Protein AF-A0A3E5HPM1-F1 (afdb_monomer_lite)

Secondary structure (DSSP, 8-state):
--TTSS-HHHHHHHHHHHHHHHHHTTGGGB---HHHHHHHHHHHHHHHHH-TTSGGGGG--EEHHHHHHHTSTT--HHHHHHHHHTT---TTT-SEEEE-TTS-EEEE-HHHHHHHHHHTHHHHHHHHTTTT--HHHHHHHTT--BPPP-TTTT--GGG----S------------PPPPTTTTS-------TT---------------

Organism: Bifidobacterium pseudocatenulatum (NCBI:txid28026)

Foldseek 3Di:
DPCVCVPPVSVLLVLLLVLLVVCLVQVVFFDLDPLLLVLLQVLLVQLCVQPVVDPSLQLHWAFLVCCCPPPVVPDDPVNQVVCVVVQADDSVPAGTWGQHPVRTIHGHHPVRSSVSSSVCVNVSSVSSSVDPGDPVSSVSSNVGDGHDPDPCPPPPCVVVDDPDDDPDPDDDDDDDDPDDPPVPPDDDDDDDPDDDPDDDDDDDDDDDD

pLDDT: mean 78.83, std 22.31, range [32.03, 98.31]

Structure (mmCIF, N/CA/C/O backbone):
data_AF-A0A3E5HPM1-F1
#
_entry.id   AF-A0A3E5HPM1-F1
#
loop_
_atom_site.group_PDB
_atom_site.id
_atom_site.type_symbol
_atom_site.label_atom_id
_atom_site.label_alt_id
_atom_site.label_comp_id
_atom_site.label_asym_id
_atom_site.label_entity_id
_atom_site.label_seq_id
_atom_site.pdbx_PDB_ins_code
_atom_site.Cartn_x
_atom_site.Cartn_y
_atom_site.Cartn_z
_atom_site.occupancy
_atom_site.B_iso_or_equiv
_atom_site.auth_seq_id
_atom_site.auth_comp_id
_atom_site.auth_asym_id
_atom_site.auth_atom_id
_atom_site.pdbx_PDB_model_num
ATOM 1 N N . MET A 1 1 ? 32.456 -19.022 -19.482 1.00 45.22 1 MET A N 1
ATOM 2 C CA . MET A 1 1 ? 31.086 -19.515 -19.273 1.00 45.22 1 MET A CA 1
ATOM 3 C C . MET A 1 1 ? 30.579 -18.760 -18.063 1.00 45.22 1 MET A C 1
ATOM 5 O O . MET A 1 1 ? 31.185 -18.912 -17.012 1.00 45.22 1 MET A O 1
ATOM 9 N N . ASN A 1 2 ? 29.644 -17.824 -18.232 1.00 54.00 2 ASN A N 1
ATOM 10 C CA . ASN A 1 2 ? 29.018 -17.149 -17.095 1.00 54.00 2 ASN A CA 1
ATOM 11 C C . ASN A 1 2 ? 27.666 -17.825 -16.869 1.00 54.00 2 ASN A C 1
ATOM 13 O O . ASN A 1 2 ? 26.633 -17.265 -17.212 1.00 54.00 2 ASN A O 1
ATOM 17 N N . ASP A 1 3 ? 27.703 -19.056 -16.355 1.00 59.12 3 ASP A N 1
ATOM 18 C CA . ASP A 1 3 ? 26.510 -19.866 -16.053 1.00 59.12 3 ASP A CA 1
ATOM 19 C C . ASP A 1 3 ? 25.699 -19.290 -14.868 1.00 59.12 3 ASP A C 1
ATOM 21 O O . ASP A 1 3 ? 24.697 -19.857 -14.461 1.00 59.12 3 ASP A O 1
ATOM 25 N N . TYR A 1 4 ? 26.128 -18.150 -14.313 1.00 59.28 4 TYR A N 1
ATOM 26 C CA . TYR A 1 4 ? 25.510 -17.463 -13.178 1.00 59.28 4 TYR A CA 1
ATOM 27 C C . TYR A 1 4 ? 24.239 -16.680 -13.555 1.00 59.28 4 TYR A C 1
ATOM 29 O O . TYR A 1 4 ? 23.380 -16.484 -12.710 1.00 59.28 4 TYR A O 1
ATOM 37 N N . MET A 1 5 ? 24.095 -16.247 -14.816 1.00 59.19 5 MET A N 1
ATOM 38 C CA . MET A 1 5 ? 22.890 -15.536 -15.298 1.00 59.19 5 MET A CA 1
ATOM 39 C C . MET A 1 5 ? 21.829 -16.480 -15.892 1.00 59.19 5 MET A C 1
ATOM 41 O O . MET A 1 5 ? 20.757 -16.018 -16.268 1.00 59.19 5 MET A O 1
ATOM 45 N N . ASP A 1 6 ? 22.133 -17.778 -16.017 1.00 69.50 6 ASP A N 1
ATOM 46 C CA . ASP A 1 6 ? 21.193 -18.804 -16.506 1.00 69.50 6 ASP A CA 1
ATOM 47 C C . ASP A 1 6 ? 20.359 -19.406 -15.355 1.00 69.50 6 ASP A C 1
ATOM 49 O O . ASP A 1 6 ? 19.414 -20.157 -15.589 1.00 69.50 6 ASP A O 1
ATOM 53 N N . ASP A 1 7 ? 20.689 -19.065 -14.104 1.00 84.88 7 ASP A N 1
ATOM 54 C CA . ASP A 1 7 ? 19.889 -19.430 -12.940 1.00 84.88 7 ASP A CA 1
ATOM 55 C C . ASP A 1 7 ? 18.631 -18.538 -12.879 1.00 84.88 7 ASP A C 1
ATOM 57 O O . ASP A 1 7 ? 18.747 -17.306 -12.795 1.00 84.88 7 ASP A O 1
ATOM 61 N N . PRO A 1 8 ? 17.421 -19.123 -12.941 1.00 84.88 8 PRO A N 1
ATOM 62 C CA . PRO A 1 8 ? 16.181 -18.358 -12.976 1.00 84.88 8 PRO A CA 1
ATOM 63 C C . PRO A 1 8 ? 15.958 -17.520 -11.710 1.00 84.88 8 PRO A C 1
ATOM 65 O O . PRO A 1 8 ? 15.325 -16.467 -11.804 1.00 84.88 8 PRO A O 1
ATOM 68 N N . ASP A 1 9 ? 16.487 -17.937 -10.556 1.00 87.69 9 ASP A N 1
ATOM 69 C CA . ASP A 1 9 ? 16.366 -17.181 -9.309 1.00 87.69 9 ASP A CA 1
ATOM 70 C C . ASP A 1 9 ? 17.267 -15.943 -9.324 1.00 87.69 9 ASP A C 1
ATOM 72 O O . ASP A 1 9 ? 16.822 -14.855 -8.959 1.00 87.69 9 ASP A O 1
ATOM 76 N N . ILE A 1 10 ? 18.492 -16.064 -9.847 1.00 88.31 10 ILE A N 1
ATOM 77 C CA . ILE A 1 10 ? 19.417 -14.927 -9.993 1.00 88.31 10 ILE A CA 1
ATOM 78 C C . ILE A 1 10 ? 18.878 -13.919 -11.014 1.00 88.31 10 ILE A C 1
ATOM 80 O O . ILE A 1 10 ? 18.950 -12.708 -10.790 1.00 88.31 10 ILE A O 1
ATOM 84 N N . ALA A 1 11 ? 18.310 -14.397 -12.125 1.00 89.38 11 ALA A N 1
ATOM 85 C CA . ALA A 1 11 ? 17.694 -13.535 -13.130 1.00 89.38 11 ALA A CA 1
ATOM 86 C C . ALA A 1 11 ? 16.465 -12.794 -12.575 1.00 89.38 11 ALA A C 1
ATOM 88 O O . ALA A 1 11 ? 16.284 -11.607 -12.852 1.00 89.38 11 ALA A O 1
ATOM 89 N N . ARG A 1 12 ? 15.637 -13.477 -11.771 1.00 89.38 12 ARG A N 1
ATOM 90 C CA . ARG A 1 12 ? 14.480 -12.874 -11.097 1.00 89.38 12 ARG A CA 1
ATOM 91 C C . ARG A 1 12 ? 14.910 -11.802 -10.101 1.00 89.38 12 ARG A C 1
ATOM 93 O O . ARG A 1 12 ? 14.386 -10.694 -10.161 1.00 89.38 12 ARG A O 1
ATOM 100 N N . GLU A 1 13 ? 15.876 -12.122 -9.248 1.00 93.06 13 GLU A N 1
ATOM 101 C CA . GLU A 1 13 ? 16.414 -11.203 -8.244 1.00 93.06 13 GLU A CA 1
ATOM 102 C C . GLU A 1 13 ? 17.031 -9.958 -8.889 1.00 93.06 13 GLU A C 1
ATOM 104 O O . GLU A 1 13 ? 16.727 -8.831 -8.504 1.00 93.06 13 GLU A O 1
ATOM 109 N N . THR A 1 14 ? 17.836 -10.156 -9.935 1.00 94.31 14 THR A N 1
ATOM 110 C CA . THR A 1 14 ? 18.462 -9.055 -10.679 1.00 94.31 14 THR A CA 1
ATOM 111 C C . THR A 1 14 ? 17.404 -8.145 -11.295 1.00 94.31 14 THR A C 1
ATOM 113 O O . THR A 1 14 ? 17.455 -6.936 -11.104 1.00 94.31 14 THR A O 1
ATOM 116 N N . ARG A 1 15 ? 16.397 -8.717 -11.970 1.00 94.75 15 ARG A N 1
ATOM 117 C CA . ARG A 1 15 ? 15.303 -7.945 -12.577 1.00 94.75 15 ARG A CA 1
ATOM 118 C C . ARG A 1 15 ? 14.519 -7.144 -11.537 1.00 94.75 15 ARG A C 1
ATOM 120 O O . ARG A 1 15 ? 14.183 -5.992 -11.784 1.00 94.75 15 ARG A O 1
ATOM 127 N N . ARG A 1 16 ? 14.213 -7.756 -10.390 1.00 96.75 16 ARG A N 1
ATOM 128 C CA . ARG A 1 16 ? 13.514 -7.110 -9.271 1.00 96.75 16 ARG A CA 1
ATOM 129 C C . ARG A 1 16 ? 14.310 -5.910 -8.766 1.00 96.75 16 ARG A C 1
ATOM 131 O O . ARG A 1 16 ? 13.759 -4.816 -8.669 1.00 96.75 16 ARG A O 1
ATOM 138 N N . ARG A 1 17 ? 15.610 -6.101 -8.528 1.00 96.88 17 ARG A N 1
ATOM 139 C CA . ARG A 1 17 ? 16.505 -5.043 -8.058 1.00 96.88 17 ARG A CA 1
ATOM 140 C C . ARG A 1 17 ? 16.638 -3.907 -9.071 1.00 96.88 17 ARG A C 1
ATOM 142 O O . ARG A 1 17 ? 16.414 -2.761 -8.706 1.00 96.88 17 ARG A O 1
ATOM 149 N N . GLU A 1 18 ? 16.886 -4.222 -10.343 1.00 97.12 18 GLU A N 1
ATOM 150 C CA . GLU A 1 18 ? 16.967 -3.231 -11.426 1.00 97.12 18 GLU A CA 1
ATOM 151 C C . GLU A 1 18 ? 15.660 -2.434 -11.585 1.00 97.12 18 GLU A C 1
ATOM 153 O O . GLU A 1 18 ? 15.699 -1.223 -11.797 1.00 97.12 18 GLU A O 1
ATOM 158 N N . ALA A 1 19 ? 14.499 -3.087 -11.463 1.00 97.25 19 ALA A N 1
ATOM 159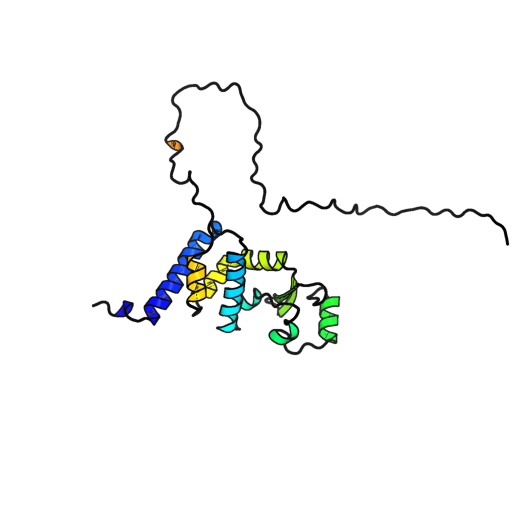 C CA . ALA A 1 19 ? 13.202 -2.419 -11.552 1.00 97.25 19 ALA A CA 1
ATOM 160 C C . ALA A 1 19 ? 12.977 -1.434 -10.395 1.00 97.25 19 ALA A C 1
ATOM 162 O O . ALA A 1 19 ? 12.547 -0.304 -10.634 1.00 97.25 19 ALA A O 1
ATOM 163 N N . CYS A 1 20 ? 13.273 -1.843 -9.157 1.00 97.56 20 CYS A N 1
ATOM 164 C CA . CYS A 1 20 ? 13.149 -0.965 -7.995 1.00 97.56 20 CYS A CA 1
ATOM 165 C C . CYS A 1 20 ? 14.166 0.181 -8.032 1.00 97.56 20 CYS A C 1
ATOM 167 O O . CYS A 1 20 ? 13.781 1.327 -7.814 1.00 97.56 20 CYS A O 1
ATOM 169 N N . GLU A 1 21 ? 15.434 -0.098 -8.356 1.00 98.06 21 GLU A N 1
ATOM 170 C CA . GLU A 1 21 ? 16.479 0.926 -8.488 1.00 98.06 21 GLU A CA 1
ATOM 171 C C . GLU A 1 21 ? 16.079 1.973 -9.538 1.00 98.06 21 GLU A C 1
ATOM 173 O O . GLU A 1 21 ? 16.045 3.163 -9.230 1.00 98.06 21 GLU A O 1
ATOM 178 N N . ALA A 1 22 ? 15.642 1.543 -10.726 1.00 96.50 22 ALA A N 1
ATOM 179 C CA . ALA A 1 22 ? 15.199 2.456 -11.780 1.00 96.50 22 ALA A CA 1
ATOM 180 C C . ALA A 1 22 ? 13.965 3.294 -11.389 1.00 96.50 22 ALA A C 1
ATOM 182 O O . ALA A 1 22 ? 13.812 4.426 -11.858 1.00 96.50 22 ALA A O 1
ATOM 183 N N . ALA A 1 23 ? 13.068 2.746 -10.562 1.00 96.94 23 ALA A N 1
ATOM 184 C CA . ALA A 1 23 ? 11.918 3.479 -10.041 1.00 96.94 23 ALA A CA 1
ATOM 185 C C . ALA A 1 23 ? 12.339 4.529 -9.000 1.00 96.94 23 ALA A C 1
ATOM 187 O O . ALA A 1 23 ? 11.894 5.673 -9.088 1.00 96.94 23 ALA A O 1
ATOM 188 N N . LEU A 1 24 ? 13.236 4.172 -8.074 1.00 97.44 24 LEU A N 1
ATOM 189 C CA . LEU A 1 24 ? 13.777 5.078 -7.053 1.00 97.44 24 LEU A CA 1
ATOM 190 C C . LEU A 1 24 ? 14.587 6.223 -7.669 1.00 97.44 24 LEU A C 1
ATOM 192 O O . LEU A 1 24 ? 14.422 7.376 -7.283 1.00 97.44 24 LEU A O 1
ATOM 196 N N . GLU A 1 25 ? 15.411 5.938 -8.681 1.00 96.50 25 GLU A N 1
ATOM 197 C CA . GLU A 1 25 ? 16.191 6.957 -9.401 1.00 96.50 25 GLU A CA 1
ATOM 198 C C . GLU A 1 25 ? 15.316 8.017 -10.089 1.00 96.50 25 GLU A C 1
ATOM 200 O O . GLU A 1 25 ? 15.793 9.103 -10.424 1.00 96.50 25 GLU A O 1
ATOM 205 N N . ARG A 1 26 ? 14.041 7.696 -10.331 1.00 94.62 26 ARG A N 1
ATOM 206 C CA . ARG A 1 26 ? 13.083 8.540 -11.050 1.00 94.62 26 ARG A CA 1
ATOM 207 C C . ARG A 1 26 ? 11.839 8.831 -10.221 1.00 94.62 26 ARG A C 1
ATOM 209 O O . ARG A 1 26 ? 10.800 9.163 -10.789 1.00 94.62 26 ARG A O 1
ATOM 216 N N . SER A 1 27 ? 11.920 8.726 -8.898 1.00 92.69 27 SER A N 1
ATOM 217 C CA . SER A 1 27 ? 10.735 8.834 -8.050 1.00 92.69 27 SER A CA 1
ATOM 218 C C . SER A 1 27 ? 10.094 10.223 -8.060 1.00 92.69 27 SER A C 1
ATOM 220 O O . SER A 1 27 ? 8.872 10.338 -7.962 1.00 92.69 27 SER A O 1
ATOM 222 N N . ASP A 1 28 ? 10.898 11.273 -8.254 1.00 92.62 28 ASP A N 1
ATOM 223 C CA . ASP A 1 28 ? 10.446 12.656 -8.474 1.00 92.62 28 ASP A CA 1
ATOM 224 C C . ASP A 1 28 ? 9.701 12.837 -9.806 1.00 92.62 28 ASP A C 1
ATOM 226 O O . ASP A 1 28 ? 8.940 13.789 -9.989 1.00 92.62 28 ASP A O 1
ATOM 230 N N . GLU A 1 29 ? 9.923 11.930 -10.759 1.00 94.69 29 GLU A N 1
ATOM 231 C CA . GLU A 1 29 ? 9.224 11.907 -12.038 1.00 94.69 29 GLU A CA 1
ATOM 232 C C . GLU A 1 29 ? 7.943 11.067 -11.969 1.00 94.69 29 GLU A C 1
ATOM 234 O O . GLU A 1 29 ? 7.181 11.070 -12.929 1.00 94.69 29 GLU A O 1
ATOM 239 N N . MET A 1 30 ? 7.661 10.351 -10.878 1.00 95.62 30 MET A N 1
ATOM 240 C CA . MET A 1 30 ? 6.458 9.524 -10.782 1.00 95.62 30 MET A CA 1
ATOM 241 C C . MET A 1 30 ? 5.187 10.376 -10.666 1.00 95.62 30 MET A C 1
ATOM 243 O O . MET A 1 30 ? 5.160 11.427 -10.029 1.00 95.62 30 MET A O 1
ATOM 247 N N . VAL A 1 31 ? 4.090 9.888 -11.247 1.00 95.00 31 VAL A N 1
ATOM 248 C CA . VAL A 1 31 ? 2.775 10.547 -11.174 1.00 95.00 31 VAL A CA 1
ATOM 249 C C . VAL A 1 31 ? 1.918 9.913 -10.068 1.00 95.00 31 VAL A C 1
ATOM 251 O O . VAL A 1 31 ? 1.827 8.682 -10.041 1.00 95.00 31 VAL A O 1
ATOM 254 N N . PRO A 1 32 ? 1.232 10.690 -9.201 1.00 95.00 32 PRO A N 1
ATOM 255 C CA . PRO A 1 32 ? 0.301 10.171 -8.191 1.00 95.00 32 PRO A CA 1
ATOM 256 C C . PRO A 1 32 ? -1.022 9.717 -8.831 1.00 95.00 32 PRO A C 1
ATOM 258 O O . PRO A 1 32 ? -2.095 10.260 -8.576 1.00 95.00 32 PRO A O 1
ATOM 261 N N . SER A 1 33 ? -0.952 8.748 -9.742 1.00 96.12 33 SER A N 1
ATOM 262 C CA . SER A 1 33 ? -2.126 8.171 -10.390 1.00 96.12 33 SER A CA 1
ATOM 263 C C . SER A 1 33 ? -2.682 7.009 -9.577 1.00 96.12 33 SER A C 1
ATOM 265 O O . SER A 1 33 ? -1.942 6.320 -8.877 1.00 96.12 33 SER A O 1
ATOM 267 N N . GLY A 1 34 ? -3.977 6.714 -9.728 1.00 95.31 34 GLY A N 1
ATOM 268 C CA . GLY A 1 34 ? -4.596 5.571 -9.045 1.00 95.31 34 GLY A CA 1
ATOM 269 C C . GLY A 1 34 ? -3.913 4.230 -9.350 1.00 95.31 34 GLY A C 1
ATOM 270 O O . GLY A 1 34 ? -3.916 3.332 -8.513 1.00 95.31 34 GLY A O 1
ATOM 271 N N . ARG A 1 35 ? -3.262 4.092 -10.516 1.00 96.69 35 ARG A N 1
ATOM 272 C CA . ARG A 1 35 ? -2.476 2.899 -10.859 1.00 96.69 35 ARG A CA 1
ATOM 273 C C . ARG A 1 35 ? -1.209 2.788 -10.006 1.00 96.69 35 ARG A C 1
ATOM 275 O O . ARG A 1 35 ? -0.898 1.693 -9.534 1.00 96.69 35 ARG A O 1
ATOM 282 N N . ASN A 1 36 ? -0.485 3.894 -9.845 1.00 97.88 36 ASN A N 1
ATOM 283 C CA . ASN A 1 36 ? 0.739 3.939 -9.050 1.00 97.88 36 ASN A CA 1
ATOM 284 C C . ASN A 1 36 ? 0.424 3.864 -7.550 1.00 97.88 36 ASN A C 1
ATOM 286 O O . ASN A 1 36 ? 1.033 3.065 -6.853 1.00 97.88 36 ASN A O 1
ATOM 290 N N . ILE A 1 37 ? -0.576 4.607 -7.072 1.00 98.06 37 ILE A N 1
ATOM 291 C CA . ILE A 1 37 ? -1.037 4.554 -5.677 1.00 98.06 37 ILE A CA 1
ATOM 292 C C . ILE A 1 37 ? -1.505 3.137 -5.324 1.00 98.06 37 ILE A C 1
ATOM 294 O O . ILE A 1 37 ? -1.064 2.569 -4.329 1.00 98.06 37 ILE A O 1
ATOM 298 N N . GLY A 1 38 ? -2.318 2.514 -6.185 1.00 97.62 38 GLY A N 1
ATOM 299 C CA . GLY A 1 38 ? -2.738 1.127 -5.993 1.00 97.62 38 GLY A CA 1
ATOM 300 C C . GLY A 1 38 ? -1.563 0.144 -5.971 1.00 97.62 38 GLY A C 1
ATOM 301 O O . GLY A 1 38 ? -1.573 -0.787 -5.180 1.00 97.62 38 GLY A O 1
ATOM 302 N N . LEU A 1 39 ? -0.528 0.359 -6.796 1.00 98.06 39 LEU A N 1
ATOM 303 C CA . LEU A 1 39 ? 0.705 -0.435 -6.724 1.00 98.06 39 LEU A CA 1
ATOM 304 C C . LEU A 1 39 ? 1.396 -0.284 -5.364 1.00 98.06 39 LEU A C 1
ATOM 306 O O . LEU A 1 39 ? 1.821 -1.285 -4.807 1.00 98.06 39 LEU A O 1
ATOM 310 N N . LEU A 1 40 ? 1.510 0.929 -4.827 1.00 98.31 40 LEU A N 1
ATOM 311 C CA . LEU A 1 40 ? 2.163 1.147 -3.536 1.00 98.31 40 LEU A CA 1
ATOM 312 C C . LEU A 1 40 ? 1.405 0.458 -2.390 1.00 98.31 40 LEU A C 1
ATOM 314 O O . LEU A 1 40 ? 2.034 -0.216 -1.580 1.00 98.31 40 LEU A O 1
ATOM 318 N N . HIS A 1 41 ? 0.068 0.535 -2.367 1.00 98.06 41 HIS A N 1
ATOM 319 C CA . HIS A 1 41 ? -0.747 -0.236 -1.414 1.00 98.06 41 HIS A CA 1
ATOM 320 C C . HIS A 1 41 ? -0.523 -1.746 -1.557 1.00 98.06 41 HIS A C 1
ATOM 322 O O . HIS A 1 41 ? -0.382 -2.448 -0.556 1.00 98.06 41 HIS A O 1
ATOM 328 N N . ASP A 1 42 ? -0.474 -2.260 -2.790 1.00 98.12 42 ASP A N 1
ATOM 329 C CA . ASP A 1 42 ? -0.216 -3.681 -3.048 1.00 98.12 42 ASP A CA 1
ATOM 330 C C . ASP A 1 42 ? 1.174 -4.099 -2.535 1.00 98.12 42 ASP A C 1
ATOM 332 O O . ASP A 1 42 ? 1.295 -5.135 -1.884 1.00 98.12 42 ASP A O 1
ATOM 336 N N . LEU A 1 43 ? 2.204 -3.274 -2.763 1.00 98.19 43 LEU A N 1
ATOM 337 C CA . LEU A 1 43 ? 3.568 -3.528 -2.288 1.00 98.19 43 LEU A CA 1
ATOM 338 C C . LEU A 1 43 ? 3.658 -3.527 -0.763 1.00 98.19 43 LEU A C 1
ATOM 340 O O . LEU A 1 43 ? 4.288 -4.417 -0.206 1.00 98.19 43 LEU A O 1
ATOM 344 N N . VAL A 1 44 ? 3.010 -2.578 -0.085 1.00 98.06 44 VAL A N 1
ATOM 345 C CA . VAL A 1 44 ? 2.971 -2.547 1.385 1.00 98.06 44 VAL A CA 1
ATOM 346 C C . VAL A 1 44 ? 2.341 -3.822 1.947 1.00 98.06 44 VAL A C 1
ATOM 348 O O . VAL A 1 44 ? 2.877 -4.419 2.877 1.00 98.06 44 VAL A O 1
ATOM 351 N N . ASN A 1 45 ? 1.216 -4.263 1.374 1.00 96.69 45 ASN A N 1
ATOM 352 C CA . ASN A 1 45 ? 0.570 -5.508 1.789 1.00 96.69 45 ASN A CA 1
ATOM 353 C C . ASN A 1 45 ? 1.479 -6.718 1.549 1.00 96.69 45 ASN A C 1
ATOM 355 O O . ASN A 1 45 ? 1.630 -7.551 2.433 1.00 96.69 45 ASN A O 1
ATOM 359 N N . GLU A 1 46 ? 2.084 -6.805 0.365 1.00 98.00 46 GLU A N 1
ATOM 360 C CA . GLU A 1 46 ? 2.927 -7.935 -0.015 1.00 98.00 46 GLU A CA 1
ATOM 361 C C . GLU A 1 46 ? 4.210 -8.018 0.819 1.00 98.00 46 GLU A C 1
ATOM 363 O O . GLU A 1 46 ? 4.551 -9.102 1.284 1.00 98.00 46 GLU A O 1
ATOM 368 N N . VAL A 1 47 ? 4.894 -6.892 1.052 1.00 97.81 47 VAL A N 1
ATOM 369 C CA . VAL A 1 47 ? 6.082 -6.849 1.915 1.00 97.81 47 VAL A CA 1
ATOM 370 C C . VAL A 1 47 ? 5.721 -7.276 3.332 1.00 97.81 47 VAL A C 1
ATOM 372 O O . VAL A 1 47 ? 6.383 -8.150 3.878 1.00 97.81 47 VAL A O 1
ATOM 375 N N . HIS A 1 48 ? 4.638 -6.744 3.898 1.00 95.06 48 HIS A N 1
ATOM 376 C CA . HIS A 1 48 ? 4.213 -7.136 5.239 1.00 95.06 48 HIS A CA 1
ATOM 377 C C . HIS A 1 48 ? 3.808 -8.616 5.327 1.00 95.06 48 HIS A C 1
ATOM 379 O O . HIS A 1 48 ? 4.047 -9.272 6.337 1.00 95.06 48 HIS A O 1
ATOM 385 N N . ASP A 1 49 ? 3.183 -9.170 4.286 1.00 95.19 49 ASP A N 1
ATOM 386 C CA . ASP A 1 49 ? 2.815 -10.587 4.263 1.00 95.19 49 ASP A CA 1
ATOM 387 C C . ASP A 1 49 ? 4.059 -11.504 4.144 1.00 95.19 49 ASP A C 1
ATOM 389 O O . ASP A 1 49 ? 4.018 -12.654 4.594 1.00 95.19 49 ASP A O 1
ATOM 393 N N . LEU A 1 50 ? 5.162 -11.010 3.563 1.00 96.69 50 LEU A N 1
ATOM 394 C CA . LEU A 1 50 ? 6.464 -11.690 3.506 1.00 96.69 50 LEU A CA 1
ATOM 395 C C . LEU A 1 50 ? 7.251 -11.552 4.819 1.00 96.69 50 LEU A C 1
ATOM 397 O O . LEU A 1 50 ? 7.856 -12.530 5.267 1.00 96.69 50 LEU A O 1
ATOM 401 N N . ASP A 1 51 ? 7.222 -10.366 5.426 1.00 96.69 51 ASP A N 1
ATOM 402 C CA . ASP A 1 51 ? 7.892 -10.029 6.679 1.00 96.69 51 ASP A CA 1
ATOM 403 C C . ASP A 1 51 ? 7.024 -9.086 7.540 1.00 96.69 51 ASP A C 1
ATOM 405 O O . ASP A 1 51 ? 7.055 -7.864 7.370 1.00 96.69 51 ASP A O 1
ATOM 409 N N . PRO A 1 52 ? 6.243 -9.629 8.495 1.00 91.81 52 PRO A N 1
ATOM 410 C CA . PRO A 1 52 ? 5.374 -8.827 9.355 1.00 91.81 52 PRO A CA 1
ATOM 411 C C . PRO A 1 52 ? 6.113 -7.873 10.304 1.00 91.81 52 PRO A C 1
ATOM 413 O O . PRO A 1 52 ? 5.472 -6.993 10.880 1.00 91.81 52 PRO A O 1
ATOM 416 N N . GLU A 1 53 ? 7.422 -8.068 10.512 1.00 92.06 53 GLU A N 1
ATOM 417 C CA . GLU A 1 53 ? 8.257 -7.207 11.361 1.00 92.06 53 GLU A CA 1
ATOM 418 C C . GLU A 1 53 ? 8.849 -6.014 10.584 1.00 92.06 53 GLU A C 1
ATOM 420 O O . GLU A 1 53 ? 9.455 -5.129 11.193 1.00 92.06 53 GLU A O 1
ATOM 425 N N . ASP A 1 54 ? 8.664 -5.965 9.260 1.00 95.38 54 ASP A N 1
ATOM 426 C CA . ASP A 1 54 ? 9.131 -4.871 8.413 1.00 95.38 54 ASP A CA 1
ATOM 427 C C . ASP A 1 54 ? 8.368 -3.564 8.704 1.00 95.38 54 ASP A C 1
ATOM 429 O O . ASP A 1 54 ? 7.146 -3.541 8.894 1.00 95.38 54 ASP A O 1
ATOM 433 N N . GLU A 1 55 ? 9.090 -2.441 8.706 1.00 93.19 55 GLU A N 1
ATOM 434 C CA . GLU A 1 55 ? 8.533 -1.118 9.016 1.00 93.19 55 GLU A CA 1
ATOM 435 C C . GLU A 1 55 ? 7.448 -0.658 8.030 1.00 93.19 55 GLU A C 1
ATOM 437 O O . GLU A 1 55 ? 6.615 0.181 8.386 1.00 93.19 55 GLU A O 1
ATOM 442 N N . THR A 1 56 ? 7.385 -1.231 6.821 1.00 93.31 56 THR A N 1
ATOM 443 C CA . THR A 1 56 ? 6.275 -0.991 5.884 1.00 93.31 56 THR A CA 1
ATOM 444 C C . THR A 1 56 ? 4.920 -1.395 6.460 1.00 93.31 56 THR A C 1
ATOM 446 O O . THR A 1 56 ? 3.903 -0.838 6.043 1.00 93.31 56 THR A O 1
ATOM 449 N N . GLY A 1 57 ? 4.875 -2.257 7.484 1.00 92.50 57 GLY A N 1
ATOM 450 C CA . GLY A 1 57 ? 3.662 -2.517 8.261 1.00 92.50 57 GLY A CA 1
ATOM 451 C C . GLY A 1 57 ? 3.012 -1.241 8.815 1.00 92.50 57 GLY A C 1
ATOM 452 O O . GLY A 1 57 ? 1.785 -1.134 8.820 1.00 92.50 57 GLY A O 1
ATOM 453 N N . ASN A 1 58 ? 3.813 -0.225 9.156 1.00 93.88 58 ASN A N 1
ATOM 454 C CA . ASN A 1 58 ? 3.330 1.075 9.635 1.00 93.88 58 ASN A CA 1
ATOM 455 C C . ASN A 1 58 ? 2.687 1.926 8.526 1.00 93.88 58 ASN A C 1
ATOM 457 O O . ASN A 1 58 ? 2.058 2.946 8.805 1.00 93.88 58 ASN A O 1
ATOM 461 N N . MET A 1 59 ? 2.857 1.548 7.259 1.00 95.56 59 MET A N 1
ATOM 462 C CA . MET A 1 59 ? 2.263 2.213 6.093 1.00 95.56 59 MET A CA 1
ATOM 463 C C . MET A 1 59 ? 1.020 1.475 5.589 1.00 95.56 59 MET A C 1
ATOM 465 O O . MET A 1 59 ? 0.369 1.926 4.645 1.00 95.56 59 MET A O 1
ATOM 469 N N . ARG A 1 60 ? 0.687 0.332 6.201 1.00 95.88 60 ARG A N 1
ATOM 470 C CA . ARG A 1 60 ? -0.418 -0.521 5.776 1.00 95.88 60 ARG A CA 1
ATOM 471 C C . ARG A 1 60 ? -1.756 0.107 6.142 1.00 95.88 60 ARG A C 1
ATOM 473 O O . ARG A 1 60 ? -2.023 0.418 7.300 1.00 95.88 60 ARG A O 1
ATOM 480 N N . MET A 1 61 ? -2.609 0.234 5.131 1.00 96.12 61 MET A N 1
ATOM 481 C CA . MET A 1 61 ? -3.966 0.754 5.262 1.00 96.12 61 MET A CA 1
ATOM 482 C C . MET A 1 61 ? -4.952 -0.412 5.290 1.00 96.12 61 MET A C 1
ATOM 484 O O . MET A 1 61 ? -5.283 -1.004 4.261 1.00 96.12 61 MET A O 1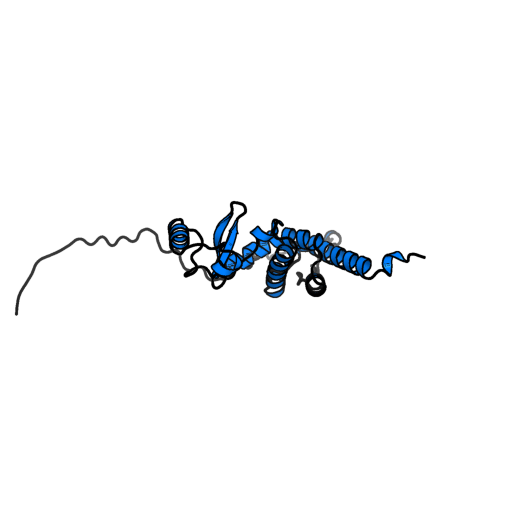
ATOM 488 N N . TRP A 1 62 ? -5.425 -0.757 6.483 1.00 94.56 62 TRP A N 1
ATOM 489 C CA . TRP A 1 62 ? -6.417 -1.807 6.679 1.00 94.56 62 TRP A CA 1
ATOM 490 C C . TRP A 1 62 ? -7.818 -1.261 6.407 1.00 94.56 62 TRP A C 1
ATOM 492 O O . TRP A 1 62 ? -8.202 -0.269 7.022 1.00 94.56 62 TRP A O 1
ATOM 502 N N . PRO A 1 63 ? -8.630 -1.880 5.537 1.00 94.62 63 PRO A N 1
ATOM 503 C CA . PRO A 1 63 ? -10.017 -1.462 5.360 1.00 94.62 63 PRO A CA 1
ATOM 504 C C . PRO A 1 63 ? -10.781 -1.543 6.686 1.00 94.62 63 PRO A C 1
ATOM 506 O O . PRO A 1 63 ? -10.778 -2.597 7.323 1.00 94.62 63 PRO A O 1
ATOM 509 N N . SER A 1 64 ? -11.490 -0.481 7.082 1.00 92.31 64 SER A N 1
ATOM 510 C CA . SER A 1 64 ? -12.197 -0.448 8.375 1.00 92.31 64 SER A CA 1
ATOM 511 C C . SER A 1 64 ? -13.188 -1.605 8.553 1.00 92.31 64 SER A C 1
ATOM 513 O O . SER A 1 64 ? -13.378 -2.102 9.660 1.00 92.31 64 SER A O 1
ATOM 515 N N . GLU A 1 65 ? -13.783 -2.082 7.453 1.00 90.62 65 GLU A N 1
ATOM 516 C CA . GLU A 1 65 ? -14.702 -3.228 7.439 1.00 90.62 65 GLU A CA 1
ATOM 517 C C . GLU A 1 65 ? -14.057 -4.516 7.980 1.00 90.62 65 GLU A C 1
ATOM 519 O O . GLU A 1 65 ? -14.740 -5.351 8.577 1.00 90.62 65 GLU A O 1
ATOM 524 N N . THR A 1 66 ? -12.749 -4.688 7.780 1.00 89.88 66 THR A N 1
ATOM 525 C CA . THR A 1 66 ? -12.033 -5.915 8.144 1.00 89.88 66 THR A CA 1
ATOM 526 C C . THR A 1 66 ? -10.880 -5.702 9.121 1.00 89.88 66 THR A C 1
ATOM 528 O O . THR A 1 66 ? -10.364 -6.684 9.650 1.00 89.88 66 THR A O 1
ATOM 531 N N . ALA A 1 67 ? -10.539 -4.453 9.446 1.00 90.12 67 ALA A N 1
ATOM 532 C CA . ALA A 1 67 ? -9.417 -4.081 10.303 1.00 90.12 67 ALA A CA 1
ATOM 533 C C . ALA A 1 67 ? -9.406 -4.812 11.657 1.00 90.12 67 ALA A C 1
ATOM 535 O O . ALA A 1 67 ? -8.379 -5.359 12.045 1.00 90.12 67 ALA A O 1
ATOM 536 N N . ILE A 1 68 ? -10.555 -4.939 12.335 1.00 87.50 68 ILE A N 1
ATOM 537 C CA . ILE A 1 68 ? -10.641 -5.672 13.618 1.00 87.50 68 ILE A CA 1
ATOM 538 C C . ILE A 1 68 ? -10.262 -7.148 13.461 1.00 87.50 68 ILE A C 1
ATOM 540 O O . ILE A 1 68 ? -9.623 -7.728 14.335 1.00 87.50 68 ILE A O 1
ATOM 544 N N . ARG A 1 69 ? -10.677 -7.774 12.357 1.00 88.31 69 ARG A N 1
ATOM 545 C CA . ARG A 1 69 ? -10.405 -9.190 12.095 1.00 88.31 69 ARG A CA 1
ATOM 546 C C . ARG A 1 69 ? -8.945 -9.405 11.712 1.00 88.31 69 ARG A C 1
ATOM 548 O O . ARG A 1 69 ? -8.357 -10.387 12.151 1.00 88.31 69 ARG A O 1
ATOM 555 N N . ASP A 1 70 ? -8.421 -8.530 10.863 1.00 88.25 70 ASP A N 1
ATOM 556 C CA . ASP A 1 70 ? -7.150 -8.753 10.176 1.00 88.25 70 ASP A CA 1
ATOM 557 C C . ASP A 1 70 ? -5.955 -8.208 10.970 1.00 88.25 70 ASP A C 1
ATOM 559 O O . ASP A 1 70 ? -4.891 -8.815 10.962 1.00 88.25 70 ASP A O 1
ATOM 563 N N . ALA A 1 71 ? -6.149 -7.111 11.701 1.00 85.94 71 ALA A N 1
ATOM 564 C CA . ALA A 1 71 ? -5.098 -6.410 12.435 1.00 85.94 71 ALA A CA 1
ATOM 565 C C . ALA A 1 71 ? -5.455 -6.150 13.901 1.00 85.94 71 ALA A C 1
ATOM 567 O O . ALA A 1 71 ? -4.628 -5.667 14.671 1.00 85.94 71 ALA A O 1
ATOM 568 N N . GLY A 1 72 ? -6.692 -6.451 14.301 1.00 77.94 72 GLY A N 1
ATOM 569 C CA . GLY A 1 72 ? -7.221 -5.924 15.544 1.00 77.94 72 GLY A CA 1
ATOM 570 C C . GLY A 1 72 ? -6.834 -6.657 16.823 1.00 77.94 72 GLY A C 1
ATOM 571 O O . GLY A 1 72 ? -7.339 -6.295 17.879 1.00 77.94 72 GLY A O 1
ATOM 572 N N . ASP A 1 73 ? -6.021 -7.710 16.724 1.00 77.19 73 ASP A N 1
ATOM 573 C CA . ASP A 1 73 ? -5.526 -8.554 17.827 1.00 77.19 73 ASP A CA 1
ATOM 574 C C . ASP A 1 73 ? -6.558 -8.852 18.940 1.00 77.19 73 ASP A C 1
ATOM 576 O O . ASP A 1 73 ? -6.270 -8.860 20.134 1.00 77.19 73 ASP A O 1
ATOM 580 N N . GLY A 1 74 ? -7.816 -9.081 18.550 1.00 70.81 74 GLY A N 1
ATOM 581 C CA . GLY A 1 74 ? -8.887 -9.418 19.488 1.00 70.81 74 GLY A CA 1
ATOM 582 C C . GLY A 1 74 ? -9.468 -8.252 20.296 1.00 70.81 74 GLY A C 1
ATOM 583 O O . GLY A 1 74 ? -10.066 -8.521 21.341 1.00 70.81 74 GLY A O 1
ATOM 584 N N . LEU A 1 75 ? -9.356 -7.003 19.821 1.00 73.88 75 LEU A N 1
ATOM 585 C CA . LEU A 1 75 ? -9.983 -5.845 20.466 1.00 73.88 75 LEU A CA 1
ATOM 586 C C . LEU A 1 75 ? -11.461 -6.079 20.799 1.00 73.88 75 LEU A C 1
ATOM 588 O O . LEU A 1 75 ? -12.282 -6.506 19.979 1.00 73.88 75 LEU A O 1
ATOM 592 N N . THR A 1 76 ? -11.806 -5.712 22.024 1.00 82.44 76 THR A N 1
ATOM 593 C CA . THR A 1 76 ? -13.175 -5.677 22.521 1.00 82.44 76 THR A CA 1
ATOM 594 C C . THR A 1 76 ? -13.884 -4.391 22.102 1.00 82.44 76 THR A C 1
ATOM 596 O O . THR A 1 76 ? -13.269 -3.368 21.800 1.00 82.44 76 THR A O 1
ATOM 599 N N . ALA A 1 77 ? -15.217 -4.412 22.128 1.00 85.06 77 ALA A N 1
ATOM 600 C CA . ALA A 1 77 ? -16.019 -3.226 21.830 1.00 85.06 77 ALA A CA 1
ATOM 601 C C . ALA A 1 77 ? -15.717 -2.046 22.778 1.00 85.06 77 ALA A C 1
ATOM 603 O O . ALA A 1 77 ? -15.782 -0.894 22.355 1.00 85.06 77 ALA A O 1
ATOM 604 N N . ASP A 1 78 ? -15.371 -2.324 24.040 1.00 85.69 78 ASP A N 1
ATOM 605 C CA . ASP A 1 78 ? -14.994 -1.300 25.019 1.00 85.69 78 ASP A CA 1
ATOM 606 C C . ASP A 1 78 ? -13.661 -0.625 24.664 1.00 85.69 78 ASP A C 1
ATOM 608 O O . ASP A 1 78 ? -13.537 0.592 24.795 1.00 85.69 78 ASP A O 1
ATOM 612 N N . GLU A 1 79 ? -12.683 -1.387 24.166 1.00 84.44 79 GLU A N 1
ATOM 613 C CA . GLU A 1 79 ? -11.394 -0.846 23.720 1.00 84.44 79 GLU A CA 1
ATOM 614 C C . GLU A 1 79 ? -11.545 -0.001 22.452 1.00 84.44 79 GLU A C 1
ATOM 616 O O . GLU A 1 79 ? -10.965 1.080 22.366 1.00 84.44 79 GLU A O 1
ATOM 621 N N . ILE A 1 80 ? -12.397 -0.427 21.513 1.00 84.69 80 ILE A N 1
ATOM 622 C CA . ILE A 1 80 ? -12.743 0.375 20.329 1.00 84.69 80 ILE A CA 1
ATOM 623 C C . ILE A 1 80 ? -13.417 1.688 20.760 1.00 84.69 80 ILE A C 1
ATOM 625 O O . ILE A 1 80 ? -13.032 2.765 20.312 1.00 84.69 80 ILE A O 1
ATOM 629 N N . ALA A 1 81 ? -14.375 1.633 21.691 1.00 88.00 81 ALA A N 1
ATOM 630 C CA . ALA A 1 81 ? -15.045 2.829 22.201 1.00 88.00 81 ALA A CA 1
ATOM 631 C C . ALA A 1 81 ? -14.105 3.776 22.973 1.00 88.00 81 ALA A C 1
ATOM 633 O O . ALA A 1 81 ? -14.348 4.984 23.020 1.00 88.00 81 ALA A O 1
ATOM 634 N N . GLU A 1 82 ? -13.057 3.255 23.617 1.00 86.81 82 GLU A N 1
ATOM 635 C CA . GLU A 1 82 ? -11.999 4.072 24.221 1.00 86.81 82 GLU A CA 1
ATOM 636 C C . GLU A 1 82 ? -11.142 4.750 23.144 1.00 86.81 82 GLU A C 1
ATOM 638 O O . GLU A 1 82 ? -10.924 5.956 23.233 1.00 86.81 82 GLU A O 1
ATOM 643 N N . LYS A 1 83 ? -10.727 4.023 22.096 1.00 82.88 83 LYS A N 1
ATOM 644 C CA . LYS A 1 83 ? -9.944 4.587 20.982 1.00 82.88 83 LYS A CA 1
ATOM 645 C C . LYS A 1 83 ? -10.685 5.735 20.290 1.00 82.88 83 LYS A C 1
ATOM 647 O O . LYS A 1 83 ? -10.109 6.813 20.160 1.00 82.88 83 LYS A O 1
ATOM 652 N N . ILE A 1 84 ? -11.973 5.561 19.984 1.00 88.44 84 ILE A N 1
ATOM 653 C CA . ILE A 1 84 ? -12.822 6.623 19.410 1.00 88.44 84 ILE A CA 1
ATOM 654 C C . ILE A 1 84 ? -12.869 7.849 20.337 1.00 88.44 84 ILE A C 1
ATOM 656 O O . ILE A 1 84 ? -12.691 8.983 19.898 1.00 88.44 84 ILE A O 1
ATOM 660 N N . ARG A 1 85 ? -13.053 7.647 21.653 1.00 88.44 85 ARG A N 1
ATOM 661 C CA . ARG A 1 85 ? -13.083 8.754 22.631 1.00 88.44 85 ARG A CA 1
ATOM 662 C C . ARG A 1 85 ? -11.762 9.512 22.732 1.00 88.44 85 ARG A C 1
ATOM 664 O O . ARG A 1 85 ? -11.777 10.694 23.071 1.00 88.44 85 ARG A O 1
ATOM 671 N N . MET A 1 86 ? -10.651 8.840 22.458 1.00 87.50 86 MET A N 1
ATOM 672 C CA . MET A 1 86 ? -9.310 9.420 22.466 1.00 87.50 86 MET A CA 1
ATOM 673 C C . MET A 1 86 ? -8.907 10.013 21.105 1.00 87.50 86 MET A C 1
ATOM 675 O O . MET A 1 86 ? -7.794 10.518 20.984 1.00 87.50 86 MET A O 1
ATOM 679 N N . GLY A 1 87 ? -9.805 9.999 20.111 1.00 85.38 87 GLY A N 1
ATOM 680 C CA . GLY A 1 87 ? -9.563 10.547 18.774 1.00 85.38 87 GLY A CA 1
ATOM 681 C C . GLY A 1 87 ? -8.745 9.636 17.854 1.00 85.38 87 GLY A C 1
ATOM 682 O O . GLY A 1 87 ? -8.144 10.134 16.909 1.00 85.38 87 GLY A O 1
ATOM 683 N N . GLY A 1 88 ? -8.678 8.336 18.154 1.00 89.19 88 GLY A N 1
ATOM 684 C CA . GLY A 1 88 ? -8.107 7.328 17.259 1.00 89.19 88 GLY A CA 1
ATOM 685 C C . GLY A 1 88 ? -9.105 6.859 16.197 1.00 89.19 88 GLY A C 1
ATOM 686 O O . GLY A 1 88 ? -10.138 7.487 15.984 1.00 89.19 88 GLY A O 1
ATOM 687 N N . TRP A 1 89 ? -8.798 5.725 15.569 1.00 92.81 89 TRP A N 1
ATOM 688 C CA . TRP A 1 89 ? -9.632 5.101 14.538 1.00 92.81 89 TRP A CA 1
ATOM 689 C C . TRP A 1 89 ? -11.091 4.868 14.974 1.00 92.81 89 TRP A C 1
ATOM 691 O O . TRP A 1 89 ? -11.354 4.218 15.994 1.00 92.81 89 TRP A O 1
ATOM 701 N N . ASP A 1 90 ? -12.028 5.341 14.152 1.00 91.06 90 ASP A N 1
ATOM 702 C CA . ASP A 1 90 ? -13.462 5.085 14.227 1.00 91.06 90 ASP A CA 1
ATOM 703 C C . ASP A 1 90 ? -13.938 4.307 12.982 1.00 91.06 90 ASP A C 1
ATOM 705 O O . ASP A 1 90 ? -14.044 4.879 11.896 1.00 91.06 90 ASP A O 1
ATOM 709 N N . PRO A 1 91 ? -14.311 3.016 13.100 1.00 89.00 91 PRO A N 1
ATOM 710 C CA . PRO A 1 91 ? -14.809 2.232 11.967 1.00 89.00 91 PRO A CA 1
ATOM 711 C C . PRO A 1 91 ? -16.088 2.784 11.314 1.00 89.00 91 PRO A C 1
ATOM 713 O O . PRO A 1 91 ? -16.444 2.327 10.224 1.00 89.00 91 PRO A O 1
ATOM 716 N N . ALA A 1 92 ? -16.823 3.682 11.980 1.00 89.19 92 ALA A N 1
ATOM 717 C CA . ALA A 1 92 ? -18.028 4.297 11.430 1.00 89.19 92 ALA A CA 1
ATOM 718 C C . ALA A 1 92 ? -17.721 5.481 10.501 1.00 89.19 92 ALA A C 1
ATOM 720 O O . ALA A 1 92 ? -18.440 5.673 9.517 1.00 89.19 92 ALA A O 1
ATOM 721 N N . GLU A 1 93 ? -16.663 6.238 10.793 1.00 90.81 93 GLU A N 1
ATOM 722 C CA . GLU A 1 93 ? -16.310 7.467 10.074 1.00 90.81 93 GLU A CA 1
ATOM 723 C C . GLU A 1 93 ? -15.112 7.253 9.136 1.00 90.81 93 GLU A C 1
ATOM 725 O O . GLU A 1 93 ? -15.104 7.746 8.005 1.00 90.81 93 GLU A O 1
ATOM 730 N N . ASP A 1 94 ? -14.134 6.453 9.560 1.00 94.56 94 ASP A N 1
ATOM 731 C CA . ASP A 1 94 ? -12.903 6.210 8.821 1.00 94.56 94 ASP A CA 1
ATOM 732 C C . ASP A 1 94 ? -13.054 5.073 7.815 1.00 94.56 94 ASP A C 1
ATOM 734 O O . ASP A 1 94 ? -13.657 4.024 8.071 1.00 94.56 94 ASP A O 1
ATOM 738 N N . ARG A 1 95 ? -12.433 5.240 6.646 1.00 95.56 95 ARG A N 1
ATOM 739 C CA . ARG A 1 95 ? -12.425 4.214 5.592 1.00 95.56 95 ARG A CA 1
ATOM 740 C C . ARG A 1 95 ? -11.323 3.188 5.816 1.00 95.56 95 ARG A C 1
ATOM 742 O O . ARG A 1 95 ? -11.511 2.017 5.471 1.00 95.56 95 ARG A O 1
ATOM 749 N N . PHE A 1 96 ? -10.212 3.634 6.387 1.00 95.69 96 PHE A N 1
ATOM 750 C CA . PHE A 1 96 ? -9.034 2.835 6.652 1.00 95.69 96 PHE A CA 1
ATOM 751 C C . PHE A 1 96 ? -8.537 3.039 8.082 1.00 95.69 96 PHE A C 1
ATOM 753 O O . PHE A 1 96 ? -8.709 4.101 8.676 1.00 95.69 96 PHE A O 1
ATOM 760 N N . MET A 1 97 ? -7.890 2.001 8.597 1.00 94.56 97 MET A N 1
ATOM 761 C CA . MET A 1 97 ? -7.146 1.988 9.842 1.00 94.56 97 MET A CA 1
ATOM 762 C C . MET A 1 97 ? -5.665 1.787 9.528 1.00 94.56 97 MET A C 1
ATOM 764 O O . MET A 1 97 ? -5.307 0.869 8.786 1.00 94.56 97 MET A O 1
ATOM 768 N N . ARG A 1 98 ? -4.803 2.587 10.147 1.00 94.69 98 ARG A N 1
ATOM 769 C CA . ARG A 1 98 ? -3.351 2.387 10.163 1.00 94.69 98 ARG A CA 1
ATOM 770 C C . ARG A 1 98 ? -2.899 2.088 11.586 1.00 94.69 98 ARG A C 1
ATOM 772 O O . ARG A 1 98 ? -3.449 2.655 12.527 1.00 94.69 98 ARG A O 1
ATOM 779 N N . ILE A 1 99 ? -1.893 1.233 11.738 1.00 92.19 99 ILE A N 1
ATOM 780 C CA . ILE A 1 99 ? -1.173 1.071 13.005 1.00 92.19 99 ILE A CA 1
ATOM 781 C C . ILE A 1 99 ? 0.116 1.895 12.900 1.00 92.19 99 ILE A C 1
ATOM 783 O O . ILE A 1 99 ? 0.889 1.707 11.964 1.00 92.19 99 ILE A O 1
ATOM 787 N N . SER A 1 100 ? 0.311 2.854 13.802 1.00 91.12 100 SER A N 1
ATOM 788 C CA . SER A 1 100 ? 1.513 3.687 13.860 1.00 91.12 100 SER A CA 1
ATOM 789 C C . SER A 1 100 ? 2.707 2.908 14.424 1.00 91.12 100 SER A C 1
ATOM 791 O O . SER A 1 100 ? 2.546 1.826 14.985 1.00 91.12 100 SER A O 1
ATOM 793 N N . GLU A 1 101 ? 3.906 3.488 14.338 1.00 89.25 101 GLU A N 1
ATOM 794 C CA . GLU A 1 101 ? 5.123 2.911 14.934 1.00 89.25 101 GLU A CA 1
ATOM 795 C C . GLU A 1 101 ? 4.986 2.677 16.453 1.00 89.25 101 GLU A C 1
ATOM 797 O O . GLU A 1 101 ? 5.503 1.697 16.985 1.00 89.25 101 GLU A O 1
ATOM 802 N N . ASP A 1 102 ? 4.230 3.534 17.147 1.00 88.50 102 ASP A N 1
ATOM 803 C CA . ASP A 1 102 ? 3.929 3.400 18.578 1.00 88.50 102 ASP A CA 1
ATOM 804 C C . ASP A 1 102 ? 2.842 2.345 18.877 1.00 88.50 102 ASP A C 1
ATOM 806 O O . ASP A 1 102 ? 2.519 2.078 20.038 1.00 88.50 102 ASP A O 1
ATOM 810 N N . GLY A 1 103 ? 2.260 1.733 17.841 1.00 86.88 103 GLY A N 1
ATOM 811 C CA . GLY A 1 103 ? 1.149 0.791 17.952 1.00 86.88 103 GLY A CA 1
ATOM 812 C C . GLY A 1 103 ? -0.219 1.462 18.111 1.00 86.88 103 GLY A C 1
ATOM 813 O O . GLY A 1 103 ? -1.193 0.796 18.478 1.00 86.88 103 GLY A O 1
ATOM 814 N N . ASP A 1 104 ? -0.319 2.769 17.855 1.00 88.50 104 ASP A N 1
ATOM 815 C CA . ASP A 1 104 ? -1.588 3.492 17.894 1.00 88.50 104 ASP A CA 1
ATOM 816 C C . ASP A 1 104 ? -2.386 3.317 16.612 1.00 88.50 104 ASP A C 1
ATOM 818 O O . ASP A 1 104 ? -1.845 3.109 15.533 1.00 88.50 104 ASP A O 1
ATOM 822 N N . TRP A 1 105 ? -3.707 3.359 16.749 1.00 89.69 105 TRP A N 1
ATOM 823 C CA . TRP A 1 105 ? -4.617 3.080 15.652 1.00 89.69 105 TRP A CA 1
ATOM 824 C C . TRP A 1 105 ? -5.210 4.382 15.160 1.00 89.69 105 TRP A C 1
ATOM 826 O O . TRP A 1 105 ? -5.958 5.049 15.880 1.00 89.69 105 TRP A O 1
ATOM 836 N N . GLU A 1 106 ? -4.868 4.722 13.933 1.00 92.56 106 GLU A N 1
ATOM 837 C CA . GLU A 1 106 ? -5.217 5.983 13.305 1.00 92.56 106 GLU A CA 1
ATOM 838 C C . GLU A 1 106 ? -6.241 5.756 12.200 1.00 92.56 106 GLU A C 1
ATOM 840 O O . GLU A 1 106 ? -6.159 4.791 11.435 1.00 92.56 106 GLU A O 1
ATOM 845 N N . GLY A 1 107 ? -7.212 6.659 12.143 1.00 93.06 107 GLY A N 1
ATOM 846 C CA . GLY A 1 107 ? -8.256 6.679 11.138 1.00 93.06 107 GLY A CA 1
ATOM 847 C C . GLY A 1 107 ? -7.876 7.496 9.915 1.00 93.06 107 GLY A C 1
ATOM 848 O O . GLY A 1 107 ? -7.302 8.576 10.040 1.00 93.06 107 GLY A O 1
ATOM 849 N N . PHE A 1 108 ? -8.191 6.970 8.734 1.00 95.69 108 PHE A N 1
ATOM 850 C CA . PHE A 1 108 ? -7.952 7.642 7.463 1.00 95.69 108 PHE A CA 1
ATOM 851 C C . PHE A 1 108 ? -9.176 7.544 6.550 1.00 95.69 108 PHE A C 1
ATOM 853 O O . PHE A 1 108 ? -9.785 6.480 6.380 1.00 95.69 108 PHE A O 1
ATOM 860 N N . ASP A 1 109 ? -9.502 8.645 5.876 1.00 95.75 109 ASP A N 1
ATOM 861 C CA . ASP A 1 109 ? -10.313 8.601 4.665 1.00 95.75 109 ASP A CA 1
ATOM 862 C C . ASP A 1 109 ? -9.459 8.163 3.457 1.00 95.75 109 ASP A C 1
ATOM 864 O O . ASP A 1 109 ? -8.241 8.001 3.542 1.00 95.75 109 ASP A O 1
ATOM 868 N N . THR A 1 110 ? -10.097 7.947 2.306 1.00 94.44 110 THR A N 1
ATOM 869 C CA . THR A 1 110 ? -9.405 7.449 1.108 1.00 94.44 110 THR A CA 1
ATOM 870 C C . THR A 1 110 ? -8.341 8.407 0.577 1.00 94.44 110 THR A C 1
ATOM 872 O O . THR A 1 110 ? -7.261 7.950 0.218 1.00 94.44 110 THR A O 1
ATOM 875 N N . GLN A 1 111 ? -8.605 9.714 0.548 1.00 95.69 111 GLN A N 1
ATOM 876 C CA . GLN A 1 111 ? -7.647 10.686 0.022 1.00 95.69 111 GLN A CA 1
ATOM 877 C C . GLN A 1 111 ? -6.418 10.784 0.925 1.00 95.69 111 GLN A C 1
ATOM 879 O O . GLN A 1 111 ? -5.295 10.751 0.423 1.00 95.69 111 GLN A O 1
ATOM 884 N N . THR A 1 112 ? -6.622 10.854 2.243 1.00 96.00 112 THR A N 1
ATOM 885 C CA . THR A 1 112 ? -5.508 10.940 3.196 1.00 96.00 112 THR A CA 1
ATOM 886 C C . THR A 1 112 ? -4.680 9.652 3.207 1.00 96.00 112 THR A C 1
ATOM 888 O O . THR A 1 112 ? -3.454 9.722 3.250 1.00 96.00 112 THR A O 1
ATOM 891 N N . ALA A 1 113 ? -5.312 8.476 3.097 1.00 96.44 113 ALA A N 1
ATOM 892 C CA . ALA A 1 113 ? -4.599 7.199 2.994 1.00 96.44 113 ALA A CA 1
ATOM 893 C C . ALA A 1 113 ? -3.733 7.114 1.724 1.00 96.44 113 ALA A C 1
ATOM 895 O O . ALA A 1 113 ? -2.569 6.714 1.784 1.00 96.44 113 ALA A O 1
ATOM 896 N N . ASP A 1 114 ? -4.289 7.518 0.581 1.00 97.69 114 ASP A N 1
ATOM 897 C CA . ASP A 1 114 ? -3.590 7.511 -0.704 1.00 97.69 114 ASP A CA 1
ATOM 898 C C . ASP A 1 114 ? -2.421 8.501 -0.726 1.00 97.69 114 ASP A C 1
ATOM 900 O O . ASP A 1 114 ? -1.335 8.168 -1.207 1.00 97.69 114 ASP A O 1
ATOM 904 N N . GLN A 1 115 ? -2.623 9.699 -0.171 1.00 97.19 115 GLN A N 1
ATOM 905 C CA . GLN A 1 115 ? -1.566 10.694 -0.020 1.00 97.19 115 GLN A CA 1
ATOM 906 C C . GLN A 1 115 ? -0.449 10.181 0.891 1.00 97.19 115 GLN A C 1
ATOM 908 O O . GLN A 1 115 ? 0.718 10.267 0.521 1.00 97.19 115 GLN A O 1
ATOM 913 N N . PHE A 1 116 ? -0.799 9.589 2.035 1.00 96.88 116 PHE A N 1
ATOM 914 C CA . PHE A 1 116 ? 0.176 9.037 2.970 1.00 96.88 116 PHE A CA 1
ATOM 915 C C . PHE A 1 116 ? 1.069 7.993 2.289 1.00 96.88 116 PHE A C 1
ATOM 917 O O . PHE A 1 116 ? 2.291 8.100 2.309 1.00 96.88 116 PHE A O 1
ATOM 924 N N . VAL A 1 117 ? 0.471 7.006 1.619 1.00 97.25 117 VAL A N 1
ATOM 925 C CA . VAL A 1 117 ? 1.223 5.961 0.908 1.00 97.25 117 VAL A CA 1
ATOM 926 C C . VAL A 1 117 ? 2.091 6.551 -0.210 1.00 97.25 117 VAL A C 1
ATOM 928 O O . VAL A 1 117 ? 3.214 6.098 -0.429 1.00 97.25 117 VAL A O 1
ATOM 931 N N . TRP A 1 118 ? 1.609 7.588 -0.897 1.00 97.81 118 TRP A N 1
ATOM 932 C CA . TRP A 1 118 ? 2.383 8.298 -1.914 1.00 97.81 118 TRP A CA 1
ATOM 933 C C . TRP A 1 118 ? 3.595 9.053 -1.348 1.00 97.81 118 TRP A C 1
ATOM 935 O O . TRP A 1 118 ? 4.679 9.032 -1.945 1.00 97.81 118 TRP A O 1
ATOM 945 N N . ASP A 1 119 ? 3.439 9.698 -0.194 1.00 97.62 119 ASP A N 1
ATOM 946 C CA . ASP A 1 119 ? 4.521 10.421 0.476 1.00 97.62 119 ASP A CA 1
ATOM 947 C C . ASP A 1 119 ? 5.646 9.464 0.912 1.00 97.62 119 ASP A C 1
ATOM 949 O O . ASP A 1 119 ? 6.821 9.824 0.845 1.00 97.62 119 ASP A O 1
ATOM 953 N N . PHE A 1 120 ? 5.304 8.213 1.241 1.00 97.00 120 PHE A N 1
ATOM 954 C CA . PHE A 1 120 ? 6.253 7.143 1.574 1.00 97.00 120 PHE A CA 1
ATOM 955 C C . PHE A 1 120 ? 6.684 6.269 0.381 1.00 97.00 120 PHE A C 1
ATOM 957 O O . PHE A 1 120 ? 7.318 5.230 0.583 1.00 97.00 120 PHE A O 1
ATOM 964 N N . ARG A 1 121 ? 6.395 6.666 -0.870 1.00 98.06 121 ARG A N 1
ATOM 965 C CA . ARG A 1 121 ? 6.655 5.835 -2.068 1.00 98.06 121 ARG A CA 1
ATOM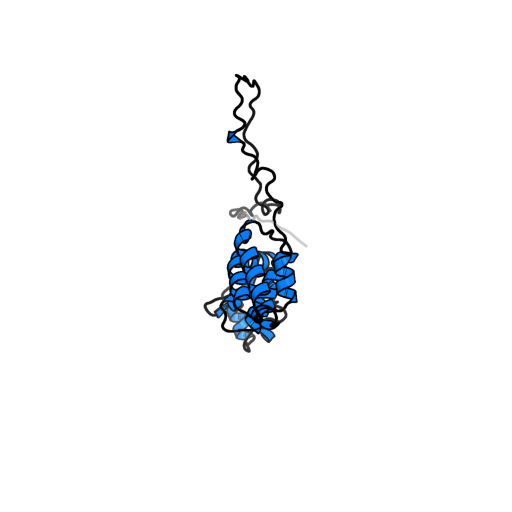 966 C C . ARG A 1 121 ? 8.091 5.315 -2.171 1.00 98.06 121 ARG A C 1
ATOM 968 O O . ARG A 1 121 ? 8.287 4.157 -2.528 1.00 98.06 121 ARG A O 1
ATOM 975 N N . ASP A 1 122 ? 9.079 6.149 -1.849 1.00 97.94 122 ASP A N 1
ATOM 976 C CA . ASP A 1 122 ? 10.496 5.782 -1.932 1.00 97.94 122 ASP A CA 1
ATOM 977 C C . ASP A 1 122 ? 10.837 4.690 -0.921 1.00 97.94 122 ASP A C 1
ATOM 979 O O . ASP A 1 122 ? 11.464 3.689 -1.264 1.00 97.94 122 ASP A O 1
ATOM 983 N N . THR A 1 123 ? 10.356 4.837 0.314 1.00 97.56 123 THR A N 1
ATOM 984 C CA . THR A 1 123 ? 10.541 3.825 1.352 1.00 97.56 123 THR A CA 1
ATOM 985 C C . THR A 1 123 ? 9.868 2.518 0.949 1.00 97.56 123 THR A C 1
ATOM 987 O O . THR A 1 123 ? 10.509 1.473 0.959 1.00 97.56 123 THR A O 1
ATOM 990 N N . ILE A 1 124 ? 8.620 2.562 0.480 1.00 98.00 124 ILE A N 1
ATOM 991 C CA . ILE A 1 124 ? 7.884 1.361 0.057 1.00 98.00 124 ILE A CA 1
ATOM 992 C C . ILE A 1 124 ? 8.630 0.610 -1.055 1.00 98.00 124 ILE A C 1
ATOM 994 O O . ILE A 1 124 ? 8.812 -0.605 -0.965 1.00 98.00 124 ILE A O 1
ATOM 998 N N . ILE A 1 125 ? 9.099 1.315 -2.091 1.00 97.88 125 ILE A N 1
ATOM 999 C CA . ILE A 1 125 ? 9.838 0.696 -3.204 1.00 97.88 125 ILE A CA 1
ATOM 1000 C C . ILE A 1 125 ? 11.195 0.157 -2.728 1.00 97.88 125 ILE A C 1
ATOM 1002 O O . ILE A 1 125 ? 11.607 -0.924 -3.155 1.00 97.88 125 ILE A O 1
ATOM 1006 N N . SER A 1 126 ? 11.876 0.866 -1.824 1.00 98.00 126 SER A N 1
ATOM 1007 C CA . SER A 1 126 ? 13.140 0.413 -1.237 1.00 98.00 126 SER A CA 1
ATOM 1008 C C . SER A 1 126 ? 12.969 -0.872 -0.426 1.00 98.00 126 SER A C 1
ATOM 1010 O O . SER A 1 126 ? 13.795 -1.770 -0.542 1.00 98.00 126 SER A O 1
ATOM 1012 N N . HIS A 1 127 ? 11.901 -1.005 0.357 1.00 97.44 127 HIS A N 1
ATOM 1013 C CA . HIS A 1 127 ? 11.632 -2.241 1.098 1.00 97.44 127 HIS A CA 1
ATOM 1014 C C . HIS A 1 127 ? 11.210 -3.369 0.155 1.00 97.44 127 HIS A C 1
ATOM 1016 O O . HIS A 1 127 ? 11.731 -4.479 0.237 1.00 97.44 127 HIS A O 1
ATOM 1022 N N . ALA A 1 128 ? 10.376 -3.079 -0.844 1.00 97.19 128 ALA A N 1
ATOM 1023 C CA . ALA A 1 128 ? 10.036 -4.038 -1.891 1.00 97.19 128 ALA A CA 1
ATOM 1024 C C . ALA A 1 128 ? 11.282 -4.567 -2.645 1.00 97.19 128 ALA A C 1
ATOM 1026 O O . ALA A 1 128 ? 11.293 -5.714 -3.091 1.00 97.19 128 ALA A O 1
ATOM 1027 N N . MET A 1 129 ? 12.352 -3.762 -2.741 1.00 96.69 129 MET A N 1
ATOM 1028 C CA . MET A 1 129 ? 13.672 -4.140 -3.274 1.00 96.69 129 MET A CA 1
ATOM 1029 C C . MET A 1 129 ? 14.493 -5.058 -2.354 1.00 96.69 129 MET A C 1
ATOM 1031 O O . MET A 1 129 ? 15.427 -5.706 -2.822 1.00 96.69 129 MET A O 1
ATOM 1035 N N . GLU A 1 130 ? 14.122 -5.266 -1.100 1.00 95.62 130 GLU A N 1
ATOM 1036 C CA . GLU A 1 130 ? 14.827 -6.198 -0.204 1.00 95.62 130 GLU A CA 1
ATOM 1037 C C . GLU A 1 130 ? 14.067 -7.526 -0.018 1.00 95.62 130 GLU A C 1
ATOM 1039 O O . GLU A 1 130 ? 14.654 -8.518 0.410 1.00 95.62 130 GLU A O 1
ATOM 1044 N N . HIS A 1 131 ? 12.801 -7.586 -0.450 1.00 95.75 131 HIS A N 1
ATOM 1045 C CA . HIS A 1 131 ? 11.923 -8.752 -0.293 1.00 95.75 131 HIS A CA 1
ATOM 1046 C C . HIS A 1 131 ? 11.599 -9.460 -1.615 1.00 95.75 131 HIS A C 1
ATOM 1048 O O . HIS A 1 131 ? 11.564 -8.838 -2.678 1.00 95.75 131 HIS A O 1
ATOM 1054 N N . ASP A 1 132 ? 11.314 -10.767 -1.568 1.00 94.75 132 ASP A N 1
ATOM 1055 C CA . ASP A 1 132 ? 10.980 -11.584 -2.753 1.00 94.75 132 ASP A CA 1
ATOM 1056 C C . ASP A 1 132 ? 9.538 -11.349 -3.248 1.00 94.75 132 ASP A C 1
ATOM 1058 O O . ASP A 1 132 ? 8.712 -12.263 -3.301 1.00 94.75 132 ASP A O 1
ATOM 1062 N N . ILE A 1 133 ? 9.233 -10.095 -3.592 1.00 96.94 133 ILE A N 1
ATOM 1063 C CA . ILE A 1 133 ? 7.944 -9.675 -4.142 1.00 96.94 133 ILE A CA 1
ATOM 1064 C C . ILE A 1 133 ? 7.630 -10.414 -5.448 1.00 96.94 133 ILE A C 1
ATOM 1066 O O . ILE A 1 133 ? 8.505 -10.825 -6.221 1.00 96.94 133 ILE A O 1
ATOM 1070 N N . SER A 1 134 ? 6.344 -10.562 -5.729 1.00 96.69 134 SER A N 1
ATOM 1071 C CA . SER A 1 134 ? 5.866 -11.338 -6.858 1.00 96.69 134 SER A CA 1
ATOM 1072 C C . SER A 1 134 ? 6.325 -10.756 -8.202 1.00 96.69 134 SER A C 1
ATOM 1074 O O . SER A 1 134 ? 6.443 -9.538 -8.379 1.00 96.69 134 SER A O 1
ATOM 1076 N N . PRO A 1 135 ? 6.489 -11.608 -9.234 1.00 95.50 135 PRO A N 1
ATOM 1077 C CA . PRO A 1 135 ? 6.810 -11.145 -10.583 1.00 95.50 135 PRO A CA 1
ATOM 1078 C C . PRO A 1 135 ? 5.791 -10.149 -11.155 1.00 95.50 135 PRO A C 1
ATOM 1080 O O . PRO A 1 135 ? 6.143 -9.330 -12.002 1.00 95.50 135 PRO A O 1
ATOM 1083 N N . ALA A 1 136 ? 4.533 -10.222 -10.706 1.00 96.88 136 ALA A N 1
ATOM 1084 C CA . ALA A 1 136 ? 3.480 -9.294 -11.104 1.00 96.88 136 ALA A CA 1
ATOM 1085 C C . ALA A 1 136 ? 3.710 -7.889 -10.522 1.00 96.88 136 ALA A C 1
ATOM 1087 O O . ALA A 1 136 ? 3.516 -6.898 -11.229 1.00 96.88 136 ALA A O 1
ATOM 1088 N N . SER A 1 137 ? 4.163 -7.799 -9.271 1.00 97.56 137 SER A N 1
ATOM 1089 C CA . SER A 1 137 ? 4.543 -6.535 -8.635 1.00 97.56 137 SER A CA 1
ATOM 1090 C C . SER A 1 137 ? 5.758 -5.912 -9.315 1.00 97.56 137 SER A C 1
ATOM 1092 O O . SER A 1 137 ? 5.701 -4.742 -9.692 1.00 97.56 137 SER A O 1
ATOM 1094 N N . VAL A 1 138 ? 6.790 -6.710 -9.621 1.00 97.88 138 VAL A N 1
ATOM 1095 C CA . VAL A 1 138 ? 7.954 -6.258 -10.413 1.00 97.88 138 VAL A CA 1
ATOM 1096 C C . VAL A 1 138 ? 7.521 -5.704 -11.774 1.00 97.88 138 VAL A C 1
ATOM 1098 O O . VAL A 1 138 ? 7.893 -4.596 -12.149 1.00 97.88 138 VAL A O 1
ATOM 1101 N N . GLU A 1 139 ? 6.664 -6.426 -12.499 1.00 97.25 139 GLU A N 1
ATOM 1102 C CA . GLU A 1 139 ? 6.138 -5.977 -13.794 1.00 97.25 139 GLU A CA 1
ATOM 1103 C C . GLU A 1 139 ? 5.337 -4.660 -13.695 1.00 97.25 139 GLU A C 1
ATOM 1105 O O . GLU A 1 139 ? 5.300 -3.862 -14.642 1.00 97.25 139 GLU A O 1
ATOM 1110 N N . ARG A 1 140 ? 4.662 -4.414 -12.567 1.00 97.81 140 ARG A N 1
ATOM 1111 C CA . ARG A 1 140 ? 3.946 -3.154 -12.335 1.00 97.81 140 ARG A CA 1
ATOM 1112 C C . ARG A 1 140 ? 4.896 -2.006 -12.009 1.00 97.81 140 ARG A C 1
ATOM 1114 O O . ARG A 1 140 ? 4.637 -0.919 -12.533 1.00 97.81 140 ARG A O 1
ATOM 1121 N N . ILE A 1 141 ? 5.963 -2.258 -11.242 1.00 97.81 141 ILE A N 1
ATOM 1122 C CA . ILE A 1 141 ? 7.051 -1.305 -10.953 1.00 97.81 141 ILE A CA 1
ATOM 1123 C C . ILE A 1 141 ? 7.717 -0.850 -12.258 1.00 97.81 141 ILE A C 1
ATOM 1125 O O . ILE A 1 141 ? 7.789 0.345 -12.530 1.00 97.81 141 ILE A O 1
ATOM 1129 N N . GLU A 1 142 ? 8.074 -1.788 -13.142 1.00 97.06 142 GLU A N 1
ATOM 1130 C CA . GLU A 1 142 ? 8.664 -1.492 -14.464 1.00 97.06 142 GLU A CA 1
ATOM 1131 C C . GLU A 1 142 ? 7.785 -0.590 -15.347 1.00 97.06 142 GLU A C 1
ATOM 1133 O O . GLU A 1 142 ? 8.257 0.024 -16.305 1.00 97.06 142 GLU A O 1
ATOM 1138 N N . ARG A 1 143 ? 6.483 -0.535 -15.057 1.00 96.25 143 ARG A N 1
ATOM 1139 C CA . ARG A 1 143 ? 5.496 0.245 -15.805 1.00 96.25 143 ARG A CA 1
ATOM 1140 C C . ARG A 1 143 ? 4.901 1.385 -14.995 1.00 96.25 143 ARG A C 1
ATOM 1142 O O . ARG A 1 143 ? 3.798 1.817 -15.323 1.00 96.25 143 ARG A O 1
ATOM 1149 N N . ILE A 1 144 ? 5.557 1.830 -13.925 1.00 96.75 144 ILE A N 1
ATOM 1150 C CA . ILE A 1 144 ? 5.138 3.017 -13.173 1.00 96.75 144 ILE A CA 1
ATOM 1151 C C . ILE A 1 144 ? 4.906 4.184 -14.136 1.00 96.75 144 ILE A C 1
ATOM 1153 O O . ILE A 1 144 ? 5.674 4.423 -15.070 1.00 96.75 144 ILE A O 1
ATOM 1157 N N . GLU A 1 145 ? 3.795 4.885 -13.929 1.00 95.56 145 GLU A N 1
ATOM 1158 C CA . GLU A 1 145 ? 3.466 6.058 -14.726 1.00 95.56 145 GLU A CA 1
ATOM 1159 C C . GLU A 1 145 ? 4.366 7.222 -14.315 1.00 95.56 145 GLU A C 1
ATOM 1161 O O . GLU A 1 145 ? 4.400 7.609 -13.145 1.00 95.56 145 GLU A O 1
ATOM 1166 N N . MET A 1 146 ? 5.078 7.768 -15.296 1.00 94.06 146 MET A N 1
ATOM 1167 C CA . MET A 1 146 ? 6.036 8.855 -15.127 1.00 94.06 146 MET A CA 1
ATOM 1168 C C . MET A 1 146 ? 5.525 10.122 -15.810 1.00 94.06 146 MET A C 1
ATOM 1170 O O . MET A 1 146 ? 4.761 10.069 -16.781 1.00 94.06 146 MET A O 1
ATOM 1174 N N . LEU A 1 147 ? 5.990 11.269 -15.329 1.00 90.56 147 LEU A N 1
ATOM 1175 C CA . LEU A 1 147 ? 5.869 12.544 -16.000 1.00 90.56 147 LEU A CA 1
ATOM 1176 C C . LEU A 1 147 ? 6.480 12.419 -17.400 1.00 90.56 147 LEU A C 1
ATOM 1178 O O . LEU A 1 147 ? 7.479 11.715 -17.596 1.00 90.56 147 LEU A O 1
ATOM 1182 N N . PRO A 1 148 ? 5.888 13.090 -18.400 1.00 85.12 148 PRO A N 1
ATOM 1183 C CA . PRO A 1 148 ? 6.500 13.138 -19.712 1.00 85.12 148 PRO A CA 1
ATOM 1184 C C . PRO A 1 148 ? 7.905 13.743 -19.580 1.00 85.12 148 PRO A C 1
ATOM 1186 O O . PRO A 1 148 ? 8.087 14.681 -18.798 1.00 85.12 148 PRO A O 1
ATOM 1189 N N . PRO A 1 149 ? 8.894 13.235 -20.336 1.00 78.44 149 PRO A N 1
ATOM 1190 C CA . PRO A 1 149 ? 10.231 13.809 -20.314 1.00 78.44 149 PRO A CA 1
ATOM 1191 C C . PRO A 1 149 ? 10.140 15.296 -20.655 1.00 78.44 149 PRO A C 1
ATOM 1193 O O . PRO A 1 149 ? 9.423 15.669 -21.587 1.00 78.44 149 PRO A O 1
ATOM 1196 N N . ASP A 1 150 ? 10.846 16.135 -19.895 1.00 77.56 150 ASP A N 1
ATOM 1197 C CA . ASP A 1 150 ? 10.867 17.573 -20.150 1.00 77.56 150 ASP A CA 1
ATOM 1198 C C . ASP A 1 150 ? 11.425 17.824 -21.565 1.00 77.56 150 ASP A C 1
ATOM 1200 O O . ASP A 1 150 ? 12.603 17.545 -21.816 1.00 77.56 150 ASP A O 1
ATOM 1204 N N . PRO A 1 151 ? 10.602 18.340 -22.503 1.00 73.25 151 PRO A N 1
ATOM 1205 C CA . PRO A 1 151 ? 11.005 18.511 -23.895 1.00 73.25 151 PRO A CA 1
ATOM 1206 C C . PRO A 1 151 ? 12.115 19.555 -24.072 1.00 73.25 151 PRO A C 1
ATOM 1208 O O . PRO A 1 151 ? 12.676 19.659 -25.163 1.00 73.25 151 PRO A O 1
ATOM 1211 N N . TRP A 1 152 ? 12.432 20.323 -23.026 1.00 74.31 152 TRP A N 1
ATOM 1212 C CA . TRP A 1 152 ? 13.463 21.356 -23.032 1.00 74.31 152 TRP A CA 1
ATOM 1213 C C . TRP A 1 152 ? 14.744 20.950 -22.288 1.00 74.31 152 TRP A C 1
ATOM 1215 O O . TRP A 1 152 ? 15.726 21.682 -22.383 1.00 74.31 152 TRP A O 1
ATOM 1225 N N . LYS A 1 153 ? 14.781 19.788 -21.613 1.00 71.50 153 LYS A N 1
ATOM 1226 C CA . LYS A 1 153 ? 15.918 19.332 -20.781 1.00 71.50 153 LYS A CA 1
ATOM 1227 C C . LYS A 1 153 ? 17.228 19.181 -21.563 1.00 71.50 153 LYS A C 1
ATOM 1229 O O . LYS A 1 153 ? 18.295 19.445 -21.019 1.00 71.50 153 LYS A O 1
ATOM 1234 N N . ASP A 1 154 ? 17.130 18.820 -22.843 1.00 68.88 154 ASP A N 1
ATOM 1235 C CA . ASP A 1 154 ? 18.273 18.646 -23.752 1.00 68.88 154 ASP A CA 1
ATOM 1236 C C . ASP A 1 154 ? 18.482 19.834 -24.711 1.00 68.88 154 ASP A C 1
ATOM 1238 O O . ASP A 1 154 ? 19.354 19.795 -25.584 1.00 68.88 154 ASP A O 1
ATOM 1242 N N . ILE A 1 155 ? 17.675 20.894 -24.595 1.00 71.06 155 ILE A N 1
ATOM 1243 C CA . ILE A 1 155 ? 17.833 22.097 -25.413 1.00 71.06 155 ILE A CA 1
ATOM 1244 C C . ILE A 1 155 ? 18.765 23.050 -24.669 1.00 71.06 155 ILE A C 1
ATOM 1246 O O . ILE A 1 155 ? 18.397 23.643 -23.661 1.00 71.06 155 ILE A O 1
ATOM 1250 N N . ASP A 1 156 ? 19.976 23.227 -25.194 1.00 67.38 156 ASP A N 1
ATOM 1251 C CA . ASP A 1 156 ? 20.949 24.198 -24.688 1.00 67.38 156 ASP A CA 1
ATOM 1252 C C . ASP A 1 156 ? 20.476 25.637 -24.991 1.00 67.38 156 ASP A C 1
ATOM 1254 O O . ASP A 1 156 ? 20.755 26.211 -26.050 1.00 67.38 156 ASP A O 1
ATOM 1258 N N . ILE A 1 157 ? 19.684 26.209 -24.075 1.00 60.00 157 ILE A N 1
ATOM 1259 C CA . ILE A 1 157 ? 19.132 27.570 -24.193 1.00 60.00 157 ILE A CA 1
ATOM 1260 C C . ILE A 1 157 ? 20.240 28.632 -24.047 1.00 60.00 157 ILE A C 1
ATOM 1262 O O . ILE A 1 157 ? 20.118 29.723 -24.607 1.00 60.00 157 ILE A O 1
ATOM 1266 N N . ASP A 1 158 ? 21.368 28.312 -23.401 1.00 61.28 158 ASP A N 1
ATOM 1267 C CA . ASP A 1 158 ? 22.517 29.224 -23.276 1.00 61.28 158 ASP A CA 1
ATOM 1268 C C . ASP A 1 158 ? 23.229 29.463 -24.624 1.00 61.28 158 ASP A C 1
ATOM 1270 O O . ASP A 1 158 ? 23.814 30.528 -24.858 1.00 61.28 158 ASP A O 1
ATOM 1274 N N . GLY A 1 159 ? 23.105 28.528 -25.574 1.00 52.78 159 GLY A N 1
ATOM 1275 C CA . GLY A 1 159 ? 23.539 28.703 -26.965 1.00 52.78 159 GLY A CA 1
ATOM 1276 C C . GLY A 1 159 ? 22.667 29.664 -27.789 1.00 52.78 159 GLY A C 1
ATOM 1277 O O . GLY A 1 159 ? 23.086 30.123 -28.857 1.00 52.78 159 GLY A O 1
ATOM 1278 N N . LEU A 1 160 ? 21.475 30.015 -27.295 1.00 53.00 160 LEU A N 1
ATOM 1279 C CA . LEU A 1 160 ? 20.494 30.884 -27.952 1.00 53.00 160 LEU A CA 1
ATOM 1280 C C . LEU A 1 160 ? 20.538 32.316 -27.396 1.00 53.00 160 LEU A C 1
ATOM 1282 O O . LEU A 1 160 ? 19.511 32.950 -27.181 1.00 53.00 160 LEU A O 1
ATOM 1286 N N . SER A 1 161 ? 21.733 32.872 -27.193 1.00 46.12 161 SER A N 1
ATOM 1287 C CA . SER A 1 161 ? 21.881 34.303 -26.908 1.00 46.12 161 SER A CA 1
ATOM 1288 C C . SER A 1 161 ? 21.669 35.116 -28.204 1.00 46.12 161 SER A C 1
ATOM 1290 O O . SER A 1 161 ? 22.482 35.005 -29.133 1.00 46.12 161 SER A O 1
ATOM 1292 N N . PRO A 1 162 ? 20.606 35.935 -28.342 1.00 43.69 162 PRO A N 1
ATOM 1293 C CA . PRO A 1 162 ? 20.381 36.700 -29.561 1.00 43.69 162 PRO A CA 1
ATOM 1294 C C . PRO A 1 162 ? 21.418 37.825 -29.675 1.00 43.69 162 PRO A C 1
ATOM 1296 O O . PRO A 1 162 ? 21.435 38.776 -28.895 1.00 43.69 162 PRO A O 1
ATOM 1299 N N . LYS A 1 163 ? 22.286 37.763 -30.692 1.00 46.34 163 LYS A N 1
ATOM 1300 C CA . LYS A 1 163 ? 23.124 38.907 -31.081 1.00 46.34 163 LYS A CA 1
ATOM 1301 C C . LYS A 1 163 ? 22.281 39.937 -31.833 1.00 46.34 163 LYS A C 1
ATOM 1303 O O . LYS A 1 163 ? 22.255 39.950 -33.060 1.00 46.34 163 LYS A O 1
ATOM 1308 N N . GLY A 1 164 ? 21.618 40.822 -31.098 1.00 45.41 164 GLY A N 1
ATOM 1309 C CA . GLY A 1 164 ? 20.992 42.019 -31.659 1.00 45.41 164 GLY A CA 1
ATOM 1310 C C . GLY A 1 164 ? 20.015 42.679 -30.688 1.00 45.41 164 GLY A C 1
ATOM 1311 O O . GLY A 1 164 ? 19.377 41.975 -29.908 1.00 45.41 164 GLY A O 1
ATOM 1312 N N . PRO A 1 165 ? 19.877 44.017 -30.704 1.00 43.16 165 PRO A N 1
ATOM 1313 C CA . PRO A 1 165 ? 18.960 44.694 -29.806 1.00 43.16 165 PRO A CA 1
ATOM 1314 C C . PRO A 1 165 ? 17.533 44.485 -30.317 1.00 43.16 165 PRO A C 1
ATOM 1316 O O . PRO A 1 165 ? 17.119 45.098 -31.299 1.00 43.16 165 PRO A O 1
ATOM 1319 N N . VAL A 1 166 ? 16.771 43.626 -29.650 1.00 43.25 166 VAL A N 1
ATOM 1320 C CA . VAL A 1 166 ? 15.313 43.609 -29.772 1.00 43.25 166 VAL A CA 1
ATOM 1321 C C . VAL A 1 166 ? 14.745 44.465 -28.648 1.00 43.25 166 VAL A C 1
ATOM 1323 O O . VAL A 1 166 ? 14.596 44.034 -27.511 1.00 43.25 166 VAL A O 1
ATOM 1326 N N . SER A 1 167 ? 14.470 45.731 -28.959 1.00 43.44 167 SER A N 1
ATOM 1327 C CA . SER A 1 167 ? 13.549 46.530 -28.154 1.00 43.44 167 SER A CA 1
ATOM 1328 C C . SER A 1 167 ? 12.179 45.860 -28.220 1.00 43.44 167 SER A C 1
ATOM 1330 O O . SER A 1 167 ? 11.597 45.800 -29.301 1.00 43.44 167 SER A O 1
ATOM 1332 N N . ASN A 1 168 ? 11.671 45.359 -27.093 1.00 40.44 168 ASN A N 1
ATOM 1333 C CA . ASN A 1 168 ? 10.322 44.805 -27.020 1.00 40.44 168 ASN A CA 1
ATOM 1334 C C . ASN A 1 168 ? 9.395 45.816 -26.313 1.00 40.44 168 ASN A C 1
ATOM 1336 O O . ASN A 1 168 ? 9.584 46.071 -25.127 1.00 40.44 168 ASN A O 1
ATOM 1340 N N . PRO A 1 169 ? 8.420 46.432 -27.010 1.00 41.84 169 PRO A N 1
A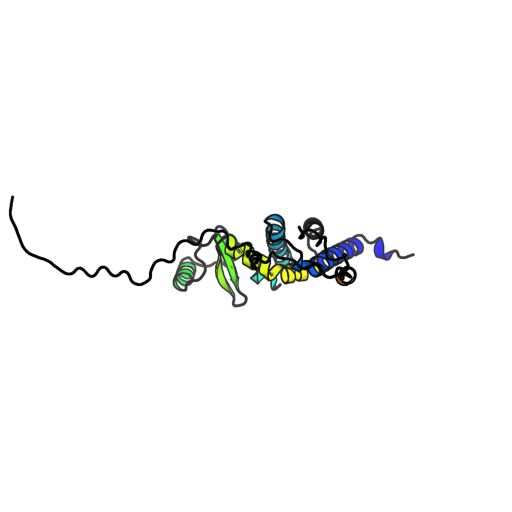TOM 1341 C CA . PRO A 1 169 ? 7.498 47.423 -26.447 1.00 41.84 169 PRO A CA 1
ATOM 1342 C C . PRO A 1 169 ? 6.258 46.798 -25.777 1.00 41.84 169 PRO A C 1
ATOM 1344 O O . PRO A 1 169 ? 5.221 47.447 -25.673 1.00 41.84 169 PRO A O 1
ATOM 1347 N N . PHE A 1 170 ? 6.338 45.541 -25.346 1.00 35.28 170 PHE A N 1
ATOM 1348 C CA . PHE A 1 170 ? 5.238 44.822 -24.709 1.00 35.28 170 PHE A CA 1
ATOM 1349 C C . PHE A 1 170 ? 5.793 43.995 -23.545 1.00 35.28 170 PHE A C 1
ATOM 1351 O O . PHE A 1 170 ? 6.133 42.826 -23.696 1.00 35.28 170 PHE A O 1
ATOM 1358 N N . GLU A 1 171 ? 5.899 44.620 -22.376 1.00 43.69 171 GLU A N 1
ATOM 1359 C CA . GLU A 1 171 ? 5.655 43.892 -21.132 1.00 43.69 171 GLU A CA 1
ATOM 1360 C C . GLU A 1 171 ? 4.144 43.913 -20.886 1.00 43.69 171 GLU A C 1
ATOM 1362 O O . GLU A 1 171 ? 3.508 44.965 -21.009 1.00 43.69 171 GLU A O 1
ATOM 1367 N N . PRO A 1 172 ? 3.550 42.754 -20.572 1.00 42.91 172 PRO A N 1
ATOM 1368 C CA . PRO A 1 172 ? 2.898 42.685 -19.271 1.00 42.91 172 PRO A CA 1
ATOM 1369 C C . PRO A 1 172 ? 3.130 41.368 -18.515 1.00 42.91 172 PRO A C 1
ATOM 1371 O O . PRO A 1 172 ? 2.941 40.279 -19.043 1.00 42.91 172 PRO A O 1
ATOM 1374 N N . SER A 1 173 ? 3.458 41.563 -17.234 1.00 37.06 173 SER A N 1
ATOM 1375 C CA . SER A 1 173 ? 3.174 40.767 -16.031 1.00 37.06 173 SER A CA 1
ATOM 1376 C C . SER A 1 173 ? 3.351 39.249 -16.044 1.00 37.06 173 SER A C 1
ATOM 1378 O O . SER A 1 173 ? 2.550 38.490 -16.577 1.00 37.06 173 SER A O 1
ATOM 1380 N N . SER A 1 174 ? 4.337 38.844 -15.243 1.00 48.25 174 SER A N 1
ATOM 1381 C CA . SER A 1 174 ? 4.391 37.599 -14.476 1.00 48.25 174 SER A CA 1
ATOM 1382 C C . SER A 1 174 ? 3.007 37.150 -13.981 1.00 48.25 174 SER A C 1
ATOM 1384 O O . SER A 1 174 ? 2.449 37.747 -13.063 1.00 48.25 174 SER A O 1
ATOM 1386 N N . THR A 1 175 ? 2.433 36.113 -14.591 1.00 44.28 175 THR A N 1
ATOM 1387 C CA . THR A 1 175 ? 1.315 35.327 -14.038 1.00 44.28 175 THR A CA 1
ATOM 1388 C C . THR A 1 175 ? 1.308 33.951 -14.704 1.00 44.28 175 THR A C 1
ATOM 1390 O O . THR A 1 175 ? 0.530 33.696 -15.610 1.00 44.28 175 THR A O 1
ATOM 1393 N N . TYR A 1 176 ? 2.222 33.079 -14.287 1.00 41.75 176 TYR A N 1
ATOM 1394 C CA . TYR A 1 176 ? 2.058 31.624 -14.358 1.00 41.75 176 TYR A CA 1
ATOM 1395 C C . TYR A 1 176 ? 2.861 31.038 -13.194 1.00 41.75 176 TYR A C 1
ATOM 1397 O O . TYR A 1 176 ? 3.981 30.560 -13.355 1.00 41.75 176 TYR A O 1
ATOM 1405 N N . ALA A 1 177 ? 2.304 31.144 -11.988 1.00 42.94 177 ALA A N 1
ATOM 1406 C CA . ALA A 1 177 ? 2.592 30.142 -10.975 1.00 42.94 177 ALA A CA 1
ATOM 1407 C C . ALA A 1 177 ? 1.937 28.841 -11.464 1.00 42.94 177 ALA A C 1
ATOM 1409 O O . ALA A 1 177 ? 0.796 28.866 -11.932 1.00 42.94 177 ALA A O 1
ATOM 1410 N N . ARG A 1 178 ? 2.682 27.731 -11.450 1.00 43.75 178 ARG A N 1
ATOM 1411 C CA . ARG A 1 178 ? 2.104 26.400 -11.676 1.00 43.75 178 ARG A CA 1
ATOM 1412 C C . ARG A 1 178 ? 1.107 26.162 -10.532 1.00 43.75 178 ARG A C 1
ATOM 1414 O O . ARG A 1 178 ? 1.540 26.322 -9.397 1.00 43.75 178 ARG A O 1
ATOM 1421 N N . PRO A 1 179 ? -0.170 25.844 -10.798 1.00 40.47 179 PRO A N 1
ATOM 1422 C CA . PRO A 1 179 ? -1.094 25.505 -9.724 1.00 40.47 179 PRO A CA 1
ATOM 1423 C C . PRO A 1 179 ? -0.666 24.176 -9.103 1.00 40.47 179 PRO A C 1
ATOM 1425 O O . PRO A 1 179 ? -0.280 23.249 -9.831 1.00 40.47 179 PRO A O 1
ATOM 1428 N N . ASP A 1 180 ? -0.729 24.094 -7.777 1.00 49.16 180 ASP A N 1
ATOM 1429 C CA . ASP A 1 180 ? -0.600 22.819 -7.091 1.00 49.16 180 ASP A CA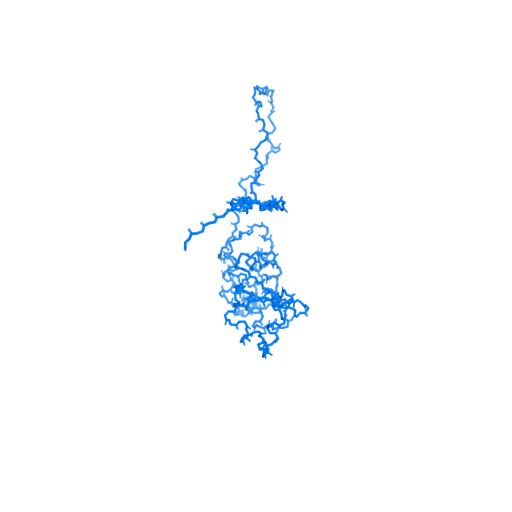 1
ATOM 1430 C C . ASP A 1 180 ? -1.747 21.904 -7.563 1.00 49.16 180 ASP A C 1
ATOM 1432 O O . ASP A 1 180 ? -2.890 22.354 -7.693 1.00 49.16 180 ASP A O 1
ATOM 1436 N N . PRO A 1 181 ? -1.494 20.612 -7.841 1.00 52.00 181 PRO A N 1
ATOM 1437 C CA . PRO A 1 181 ? -2.512 19.695 -8.367 1.00 52.00 181 PRO A CA 1
ATOM 1438 C C . PRO A 1 181 ? -3.699 19.467 -7.411 1.00 52.00 181 PRO A C 1
ATOM 1440 O O . PRO A 1 181 ? -4.676 18.827 -7.793 1.00 52.00 181 PRO A O 1
ATOM 1443 N N . TRP A 1 182 ? -3.628 20.016 -6.197 1.00 52.81 182 TRP A N 1
ATOM 1444 C CA . TRP A 1 182 ? -4.640 19.931 -5.148 1.00 52.81 182 TRP A CA 1
ATOM 1445 C C . TRP A 1 182 ? -5.455 21.229 -4.966 1.00 52.81 182 TRP A C 1
ATOM 1447 O O . TRP A 1 182 ? -6.415 21.232 -4.203 1.00 52.81 182 TRP A O 1
ATOM 1457 N N . GLU A 1 183 ? -5.128 22.325 -5.667 1.00 50.94 183 GLU A N 1
ATOM 1458 C CA . GLU A 1 183 ? -5.793 23.633 -5.481 1.00 50.94 183 GLU A CA 1
ATOM 1459 C C . GLU A 1 183 ? -7.159 23.774 -6.187 1.00 50.94 183 GLU A C 1
ATOM 1461 O O . GLU A 1 183 ? -7.916 24.689 -5.867 1.00 50.94 183 GLU A O 1
ATOM 1466 N N . ASP A 1 184 ? -7.524 22.880 -7.115 1.00 47.53 184 ASP A N 1
ATOM 1467 C CA . ASP A 1 184 ? -8.785 22.983 -7.884 1.00 47.53 184 ASP A CA 1
ATOM 1468 C C . ASP A 1 184 ? -9.962 22.192 -7.272 1.00 47.53 184 ASP A C 1
ATOM 1470 O O . ASP A 1 184 ? -11.056 22.127 -7.832 1.00 47.53 184 ASP A O 1
ATOM 1474 N N . ALA A 1 185 ? -9.787 21.610 -6.083 1.00 46.75 185 ALA A N 1
ATOM 1475 C CA . ALA A 1 185 ? -10.885 21.018 -5.323 1.00 46.75 185 ALA A CA 1
ATOM 1476 C C . ALA A 1 185 ? -11.539 22.089 -4.434 1.00 46.75 185 ALA A C 1
ATOM 1478 O O . ALA A 1 185 ? -11.319 22.131 -3.231 1.00 46.75 185 ALA A O 1
ATOM 1479 N N . GLY A 1 186 ? -12.309 22.979 -5.069 1.00 37.47 186 GLY A N 1
ATOM 1480 C CA . GLY A 1 186 ? -13.216 23.970 -4.475 1.00 37.47 186 GLY A CA 1
ATOM 1481 C C . G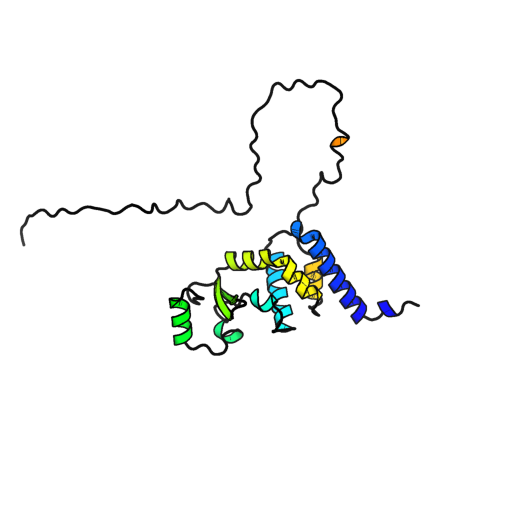LY A 1 186 ? -13.095 24.213 -2.967 1.00 37.47 186 GLY A C 1
ATOM 1482 O O . GLY A 1 186 ? -13.756 23.538 -2.180 1.00 37.47 186 GLY A O 1
ATOM 1483 N N . LEU A 1 187 ? -12.343 25.257 -2.598 1.00 41.00 187 LEU A N 1
ATOM 1484 C CA . LEU A 1 187 ? -12.441 25.924 -1.300 1.00 41.00 187 LEU A CA 1
ATOM 1485 C C . LEU A 1 187 ? -13.919 26.197 -0.982 1.00 41.00 187 LEU A C 1
ATOM 1487 O O . LEU A 1 187 ? -14.532 27.136 -1.501 1.00 41.00 187 LEU A O 1
ATOM 1491 N N . LEU A 1 188 ? -14.498 25.362 -0.122 1.00 45.50 188 LEU A N 1
ATOM 1492 C CA . LEU A 1 188 ? -15.648 25.752 0.677 1.00 45.50 188 LEU A CA 1
ATOM 1493 C C . LEU A 1 188 ? -15.227 27.014 1.449 1.00 45.50 188 LEU A C 1
ATOM 1495 O O . LEU A 1 188 ? -14.130 27.023 2.008 1.00 45.50 188 LEU A O 1
ATOM 1499 N N . PRO A 1 189 ? -16.030 28.091 1.472 1.00 40.88 189 PRO A N 1
ATOM 1500 C CA . PRO A 1 189 ? -15.691 29.239 2.298 1.00 40.88 189 PRO A CA 1
ATOM 1501 C C . PRO A 1 189 ? -15.633 28.792 3.762 1.00 40.88 189 PRO A C 1
ATOM 1503 O O . PRO A 1 189 ? -16.547 28.107 4.229 1.00 40.88 189 PRO A O 1
ATOM 1506 N N . ASP A 1 190 ? -14.563 29.180 4.458 1.00 43.62 190 ASP A N 1
ATOM 1507 C CA . ASP A 1 190 ? -14.398 28.971 5.895 1.00 43.62 190 ASP A CA 1
ATOM 1508 C C . ASP A 1 190 ? -15.698 29.323 6.644 1.00 43.62 190 ASP A C 1
ATOM 1510 O O . ASP A 1 190 ? -16.270 30.396 6.406 1.00 43.62 190 ASP A O 1
ATOM 1514 N N . PRO A 1 191 ? -16.195 28.477 7.565 1.00 43.84 191 PRO A N 1
ATOM 1515 C CA . PRO A 1 191 ? -17.238 28.910 8.476 1.00 43.84 191 PRO A CA 1
ATOM 1516 C C . PRO A 1 191 ? -16.657 29.982 9.406 1.00 43.84 191 PRO A C 1
ATOM 1518 O O . PRO A 1 191 ? -15.785 29.716 10.230 1.00 43.84 191 PRO A O 1
ATOM 1521 N N . ASP A 1 192 ? -17.153 31.207 9.249 1.00 43.50 192 ASP A N 1
ATOM 1522 C CA . ASP A 1 192 ? -16.831 32.380 10.062 1.00 43.50 192 ASP A CA 1
ATOM 1523 C C . ASP A 1 192 ? -16.926 32.042 11.573 1.00 43.50 192 ASP A C 1
ATOM 1525 O O . ASP A 1 192 ? -18.017 31.716 12.058 1.00 43.50 192 ASP A O 1
ATOM 1529 N N . PRO A 1 193 ? -15.828 32.083 12.354 1.00 45.53 193 PRO A N 1
ATOM 1530 C CA . PRO A 1 193 ? -15.831 31.592 13.733 1.00 45.53 193 PRO A CA 1
ATOM 1531 C C . PRO A 1 193 ? -16.510 32.529 14.752 1.00 45.53 193 PRO A C 1
ATOM 1533 O O . PRO A 1 193 ? -16.386 32.296 15.954 1.00 45.53 193 PRO A O 1
ATOM 1536 N N . MET A 1 194 ? -17.220 33.588 14.333 1.00 39.81 194 MET A N 1
ATOM 1537 C CA . MET A 1 194 ? -17.766 34.602 15.256 1.00 39.81 194 MET A CA 1
ATOM 1538 C C . MET A 1 194 ? -19.186 35.106 14.922 1.00 39.81 194 MET A C 1
ATOM 1540 O O . MET A 1 194 ? -19.471 36.297 15.053 1.00 39.81 194 MET A O 1
ATOM 1544 N N . ALA A 1 195 ? -20.126 34.217 14.589 1.00 40.16 195 ALA A N 1
ATOM 1545 C CA . ALA A 1 195 ? -21.556 34.553 14.541 1.00 40.16 195 ALA A CA 1
ATOM 1546 C C . ALA A 1 195 ? -22.327 33.960 15.737 1.00 40.16 195 ALA A C 1
ATOM 1548 O O . ALA A 1 195 ? -23.038 32.964 15.620 1.00 40.16 195 ALA A O 1
ATOM 1549 N N . PHE A 1 196 ? -22.217 34.598 16.904 1.00 39.62 196 PHE A N 1
ATOM 1550 C CA . PHE A 1 196 ? -23.204 34.434 17.974 1.00 39.62 196 PHE A CA 1
ATOM 1551 C C . PHE A 1 196 ? -24.462 35.240 17.615 1.00 39.62 196 PHE A C 1
ATOM 1553 O O . PHE A 1 196 ? -24.351 36.458 17.450 1.00 39.62 196 PHE A O 1
ATOM 1560 N N . PRO A 1 197 ? -25.670 34.654 17.551 1.00 42.22 197 PRO A N 1
ATOM 1561 C CA . PRO A 1 197 ? -26.875 35.456 17.648 1.00 42.22 197 PRO A CA 1
ATOM 1562 C C . PRO A 1 197 ? -27.103 35.821 19.119 1.00 42.22 197 PRO A C 1
ATOM 1564 O O . PRO A 1 197 ? -27.705 35.074 19.888 1.00 42.22 197 PRO A O 1
ATOM 1567 N N . ASP A 1 198 ? -26.623 37.002 19.504 1.00 43.53 198 ASP A N 1
ATOM 1568 C CA . ASP A 1 198 ? -27.235 37.748 20.597 1.00 43.53 198 ASP A CA 1
ATOM 1569 C C . ASP A 1 198 ? -28.587 38.260 20.093 1.00 43.53 198 ASP A C 1
ATOM 1571 O O . ASP A 1 198 ? -28.665 39.117 19.211 1.00 43.53 198 ASP A O 1
ATOM 1575 N N . THR A 1 199 ? -29.676 37.701 20.608 1.00 39.75 199 THR A N 1
ATOM 1576 C CA . THR A 1 199 ? -30.920 38.460 20.727 1.00 39.75 199 THR A CA 1
ATOM 1577 C C . THR A 1 199 ? -31.667 37.979 21.961 1.00 39.75 199 THR A C 1
ATOM 1579 O O . THR A 1 199 ? -32.604 37.184 21.895 1.00 39.75 199 THR A O 1
ATOM 1582 N N . GLY A 1 200 ? -31.252 38.486 23.118 1.00 38.50 200 GLY A N 1
ATOM 1583 C CA . GLY A 1 200 ? -32.186 38.645 24.221 1.00 38.50 200 GLY A CA 1
ATOM 1584 C C . GLY A 1 200 ? -33.185 39.756 23.891 1.00 38.50 200 GLY A C 1
ATOM 1585 O O . GLY A 1 200 ? -32.774 40.894 23.690 1.00 38.50 200 GLY A O 1
ATOM 1586 N N . ALA A 1 201 ? -34.481 39.434 23.853 1.00 36.97 201 ALA A N 1
ATOM 1587 C CA . ALA A 1 201 ? -35.574 40.318 24.271 1.00 36.97 201 ALA A CA 1
ATOM 1588 C C . ALA A 1 201 ? -36.930 39.596 24.168 1.00 36.97 201 ALA A C 1
ATOM 1590 O O . ALA A 1 201 ? -37.521 39.506 23.094 1.00 36.97 201 ALA A O 1
ATOM 1591 N N . ASP A 1 202 ? -37.459 39.160 25.312 1.00 44.91 202 ASP A N 1
ATOM 1592 C CA . ASP A 1 202 ? -38.908 39.146 25.538 1.00 44.91 202 ASP A CA 1
ATOM 1593 C C . ASP A 1 202 ? -39.451 40.576 25.380 1.00 44.91 202 ASP A C 1
ATOM 1595 O O . ASP A 1 202 ? -38.859 41.529 25.904 1.00 44.91 202 ASP A O 1
ATOM 1599 N N . PRO A 1 203 ? -40.617 40.742 24.738 1.00 44.31 203 PRO A N 1
ATOM 1600 C CA . PRO A 1 203 ? -41.686 41.387 25.489 1.00 44.31 203 PRO A CA 1
ATOM 1601 C C . PRO A 1 203 ? -43.070 40.761 25.251 1.00 44.31 203 PRO A C 1
ATOM 1603 O O . PRO A 1 203 ? -43.578 40.708 24.139 1.00 44.31 203 PRO A O 1
ATOM 1606 N N . ALA A 1 204 ? -43.693 40.383 26.367 1.00 40.03 204 ALA A N 1
ATOM 1607 C CA . ALA A 1 204 ? -45.076 40.664 26.761 1.00 40.03 204 ALA A CA 1
ATOM 1608 C C . ALA A 1 204 ? -46.209 40.691 25.704 1.00 40.03 204 ALA A C 1
ATOM 1610 O O . ALA A 1 204 ? -46.281 41.563 24.843 1.00 40.03 204 ALA A O 1
ATOM 1611 N N . GLY A 1 205 ? -47.244 39.888 25.994 1.00 33.09 205 GLY A N 1
ATOM 1612 C CA . GLY A 1 205 ? -48.625 40.036 25.509 1.00 33.09 205 GLY A CA 1
ATOM 1613 C C . GLY A 1 205 ? -48.990 38.956 24.489 1.00 33.09 205 GLY A C 1
ATOM 1614 O O . GLY A 1 205 ? -48.347 38.841 23.464 1.00 33.09 205 GLY A O 1
ATOM 1615 N N . GLY A 1 206 ? -49.989 38.099 24.658 1.00 32.03 206 GLY A N 1
ATOM 1616 C CA . GLY A 1 206 ? -51.192 38.161 25.469 1.00 32.03 206 GLY A CA 1
ATOM 1617 C C . GLY A 1 206 ? -52.339 37.552 24.648 1.00 32.03 206 GLY A C 1
ATOM 1618 O O . GLY A 1 206 ? -52.482 37.874 23.476 1.00 32.03 206 GLY A O 1
ATOM 1619 N N . LEU A 1 207 ? -53.166 36.748 25.324 1.00 36.41 207 LEU A N 1
ATOM 1620 C CA . LEU A 1 207 ? -54.575 36.423 25.031 1.00 36.41 207 LEU A CA 1
ATOM 1621 C C . LEU A 1 207 ? -54.935 35.262 24.072 1.00 36.41 207 LEU A C 1
ATOM 1623 O O . LEU A 1 207 ? -54.883 35.374 22.856 1.00 36.41 207 LEU A O 1
ATOM 1627 N N . SER A 1 208 ? -55.487 34.226 24.726 1.00 40.97 208 SER A N 1
ATOM 1628 C CA . SER A 1 208 ? -56.821 33.621 24.508 1.00 40.97 208 SER A CA 1
ATOM 1629 C C . SER A 1 208 ? -57.118 32.850 23.214 1.00 40.97 208 SER A C 1
ATOM 1631 O O . SER A 1 208 ? -57.321 33.446 22.164 1.00 40.97 208 SER A O 1
ATOM 1633 N N . MET A 1 209 ? -57.394 31.545 23.331 1.00 37.06 209 MET A N 1
ATOM 1634 C CA . MET A 1 209 ? -58.701 30.946 23.679 1.00 37.06 209 MET A CA 1
ATOM 1635 C C . MET A 1 209 ? -58.516 29.487 24.098 1.00 37.06 209 MET A C 1
ATOM 1637 O O . MET A 1 209 ? -57.562 28.858 23.593 1.00 37.06 209 MET A O 1
#

Sequence (209 aa):
MNDYMDDPDIARETRRREACEAALERSDEMVPSGRNIGLLHDLVNEVHDLDPEDETGNMRMWPSETAIRDAGDGLTADEIAEKIRMGGWDPAEDRFMRISEDGDWEGFDTQTADQFVWDFRDTIISHAMEHDISPASVERIERIEMLPPDPWKDIDIDGLSPKGPVSNPFEPSSTYARPDPWEDAGLLPDPDPMAFPDTGADPAGGLSM

Radius of gyration: 27.58 Å; chains: 1; bounding box: 90×67×58 Å